Protein AF-A0AA36A6V2-F1 (afdb_monomer)

Structure (mmCIF, N/CA/C/O backbone):
data_AF-A0AA36A6V2-F1
#
_entry.id   AF-A0AA36A6V2-F1
#
loop_
_atom_site.group_PDB
_atom_site.id
_atom_site.type_symbol
_atom_site.label_atom_id
_atom_site.label_alt_id
_atom_site.label_comp_id
_atom_site.label_asym_id
_atom_site.label_entity_id
_atom_site.label_seq_id
_atom_site.pdbx_PDB_ins_code
_atom_site.Cartn_x
_atom_site.Cartn_y
_atom_site.Cartn_z
_atom_site.occupancy
_atom_site.B_iso_or_equiv
_atom_site.auth_seq_id
_atom_site.auth_comp_id
_atom_site.auth_asym_id
_atom_site.auth_atom_id
_atom_site.pdbx_PDB_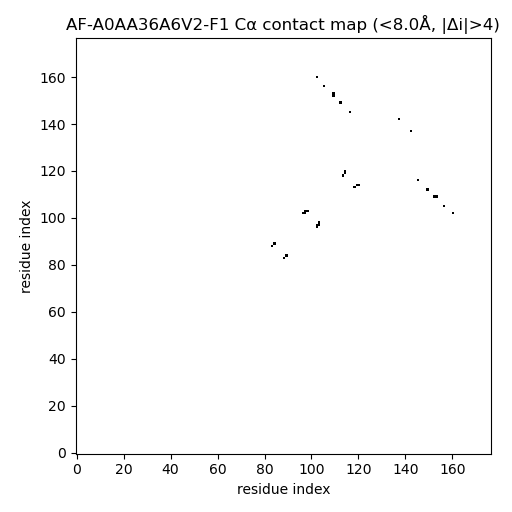model_num
ATOM 1 N N . MET A 1 1 ? -53.301 -23.928 75.325 1.00 61.22 1 MET A N 1
ATOM 2 C CA . MET A 1 1 ? -52.752 -22.851 74.472 1.00 61.22 1 MET A CA 1
ATOM 3 C C . MET A 1 1 ? -51.219 -22.732 74.581 1.00 61.22 1 MET A C 1
ATOM 5 O O . MET A 1 1 ? -50.705 -21.629 74.579 1.00 61.22 1 MET A O 1
ATOM 9 N N . ARG A 1 2 ? -50.455 -23.836 74.697 1.00 64.75 2 ARG A N 1
ATOM 10 C CA . ARG A 1 2 ? -48.977 -23.777 74.831 1.00 64.75 2 ARG A CA 1
ATOM 11 C C . ARG A 1 2 ? -48.226 -24.078 73.517 1.00 64.75 2 ARG A C 1
ATOM 13 O O . ARG A 1 2 ? -47.047 -23.784 73.447 1.00 64.75 2 ARG A O 1
ATOM 20 N N . GLY A 1 3 ? -48.894 -24.619 72.492 1.00 69.44 3 GLY A N 1
ATOM 21 C CA . GLY A 1 3 ? -48.264 -24.978 71.209 1.00 69.44 3 GLY A CA 1
ATOM 22 C C . GLY A 1 3 ? -47.969 -23.788 70.286 1.00 69.44 3 GLY A C 1
ATOM 23 O O . GLY A 1 3 ? -46.874 -23.695 69.755 1.00 69.44 3 GLY A O 1
ATOM 24 N N . GLU A 1 4 ? -48.889 -22.826 70.175 1.00 79.69 4 GLU A N 1
ATOM 25 C CA . GLU A 1 4 ? -48.798 -21.720 69.197 1.00 79.69 4 GLU A CA 1
ATOM 26 C C . GLU A 1 4 ? -47.598 -20.782 69.422 1.00 79.69 4 GLU A C 1
ATOM 28 O O . GLU A 1 4 ? -47.051 -20.222 68.476 1.00 79.69 4 GLU A O 1
ATOM 33 N N . ALA A 1 5 ? -47.153 -20.621 70.674 1.00 79.00 5 ALA A N 1
ATOM 34 C CA . ALA A 1 5 ? -45.997 -19.782 70.991 1.00 79.00 5 ALA A CA 1
ATOM 35 C C . ALA A 1 5 ? -44.671 -20.407 70.524 1.00 79.00 5 ALA A C 1
ATOM 37 O O . ALA A 1 5 ? -43.753 -19.679 70.156 1.00 79.00 5 ALA A O 1
ATOM 38 N N . SER A 1 6 ? -44.572 -21.741 70.528 1.00 85.38 6 SER A N 1
ATOM 39 C CA . SER A 1 6 ? -43.372 -22.455 70.081 1.00 85.38 6 SER A CA 1
ATOM 40 C C . SER A 1 6 ? -43.235 -22.442 68.557 1.00 85.38 6 SER A C 1
ATOM 42 O O . SER A 1 6 ? -42.125 -22.274 68.060 1.00 85.38 6 SER A O 1
ATOM 44 N N . ASP A 1 7 ? -44.347 -22.533 67.823 1.00 91.31 7 ASP A N 1
ATOM 45 C CA . ASP A 1 7 ? -44.334 -22.487 66.354 1.00 91.31 7 ASP A CA 1
ATOM 46 C C . ASP A 1 7 ? -43.902 -21.102 65.830 1.00 91.31 7 ASP A C 1
ATOM 48 O O . ASP A 1 7 ? -43.080 -21.004 64.918 1.00 91.31 7 ASP A O 1
ATOM 52 N N . SER A 1 8 ? -44.351 -20.017 66.475 1.00 91.81 8 SER A N 1
ATOM 53 C CA . SER A 1 8 ? -43.988 -18.644 66.082 1.00 91.81 8 SER A CA 1
ATOM 54 C C . SER A 1 8 ? -42.493 -18.320 66.264 1.00 91.81 8 SER A C 1
ATOM 56 O O . SER A 1 8 ? -41.917 -17.547 65.492 1.00 91.81 8 SER A O 1
ATOM 58 N N . GLU A 1 9 ? -41.829 -18.909 67.264 1.00 94.12 9 GLU A N 1
ATOM 59 C CA . GLU A 1 9 ? -40.394 -18.694 67.493 1.00 94.12 9 GLU A CA 1
ATOM 60 C C . GLU A 1 9 ? -39.531 -19.376 66.422 1.00 94.12 9 GLU A C 1
ATOM 62 O O . GLU A 1 9 ? -38.558 -18.784 65.940 1.00 94.12 9 GLU A O 1
ATOM 67 N N . VAL A 1 10 ? -39.925 -20.580 65.996 1.00 95.00 10 VAL A N 1
ATOM 68 C CA . VAL A 1 10 ? -39.260 -21.310 64.908 1.00 95.00 10 VAL A CA 1
ATOM 69 C C . VAL A 1 10 ? -39.379 -20.536 63.594 1.00 95.00 10 VAL A C 1
ATOM 71 O O . VAL A 1 10 ? -38.370 -20.321 62.921 1.00 95.00 10 VAL A O 1
ATOM 74 N N . GLU A 1 11 ? -40.571 -20.037 63.254 1.00 95.56 11 GLU A N 1
ATOM 75 C CA . GLU A 1 11 ? -40.774 -19.205 62.058 1.00 95.56 11 GLU A CA 1
ATOM 76 C C . GLU A 1 11 ? -39.900 -17.946 62.075 1.00 95.56 11 GLU A C 1
ATOM 78 O O . GLU A 1 11 ? -39.263 -17.608 61.073 1.00 95.56 11 GLU A O 1
ATOM 83 N N . ARG A 1 12 ? -39.801 -17.270 63.227 1.00 95.31 12 ARG A N 1
ATOM 84 C CA . ARG A 1 12 ? -38.934 -16.096 63.373 1.00 95.31 12 ARG A CA 1
ATOM 85 C C . ARG A 1 12 ? -37.462 -16.447 63.138 1.00 95.31 12 ARG A C 1
ATOM 87 O O . ARG A 1 12 ? -36.778 -15.685 62.456 1.00 95.31 12 ARG A O 1
ATOM 94 N N . GLN A 1 13 ? -36.965 -17.569 63.663 1.00 96.38 13 GLN A N 1
ATOM 95 C CA . GLN A 1 13 ? -35.584 -18.005 63.411 1.00 96.38 13 GLN A CA 1
ATOM 96 C C . GLN A 1 13 ? -35.337 -18.313 61.930 1.00 96.38 13 GLN A C 1
ATOM 98 O O . GLN A 1 13 ? -34.307 -17.902 61.391 1.00 96.38 13 GLN A O 1
ATOM 103 N N . VAL A 1 14 ? -36.286 -18.971 61.258 1.00 97.00 14 VAL A N 1
ATOM 104 C CA . VAL A 1 14 ? -36.200 -19.245 59.814 1.00 97.00 14 VAL A CA 1
ATOM 105 C C . VAL A 1 14 ? -36.126 -17.941 59.017 1.00 97.00 14 VAL A C 1
ATOM 107 O O . VAL A 1 14 ? -35.242 -17.797 58.172 1.00 97.00 14 VAL A O 1
ATOM 110 N N . LEU A 1 15 ? -36.988 -16.965 59.321 1.00 97.19 15 LEU A N 1
ATOM 111 C CA . LEU A 1 15 ? -36.986 -15.660 58.653 1.00 97.19 15 LEU A CA 1
ATOM 112 C C . LEU A 1 15 ? -35.677 -14.889 58.875 1.00 97.19 15 LEU A C 1
ATOM 114 O O . LEU A 1 15 ? -35.162 -14.278 57.940 1.00 97.19 15 LEU A O 1
ATOM 118 N N . VAL A 1 16 ? -35.113 -14.932 60.086 1.00 97.12 16 VAL A N 1
ATOM 119 C CA . VAL A 1 16 ? -33.807 -14.315 60.380 1.00 97.12 16 VAL A CA 1
ATOM 120 C C . VAL A 1 16 ? -32.692 -14.990 59.577 1.00 97.12 16 VAL A C 1
ATOM 122 O O . VAL A 1 16 ? -31.868 -14.296 58.981 1.00 97.12 16 VAL A O 1
ATOM 125 N N . GLY A 1 17 ? -32.689 -16.325 59.505 1.00 97.12 17 GLY A N 1
ATOM 126 C CA . GLY A 1 17 ? -31.722 -17.080 58.705 1.00 97.12 17 GLY A CA 1
ATOM 127 C C . GLY A 1 17 ? -31.808 -16.751 57.212 1.00 97.12 17 GLY A C 1
ATOM 128 O O . GLY A 1 17 ? -30.788 -16.481 56.579 1.00 97.12 17 GLY A O 1
ATOM 129 N N . GLN A 1 18 ? -33.021 -16.690 56.660 1.00 97.75 18 GLN A N 1
ATOM 130 C CA . GLN A 1 18 ? -33.251 -16.283 55.271 1.00 97.75 18 GLN A CA 1
ATOM 131 C C . GLN A 1 18 ? -32.794 -14.843 55.010 1.00 97.75 18 GLN A C 1
ATOM 133 O O . GLN A 1 18 ? -32.137 -14.585 54.006 1.00 97.75 18 GLN A O 1
ATOM 138 N N . ASN A 1 19 ? -33.091 -13.909 55.918 1.00 97.62 19 ASN A N 1
ATOM 139 C CA . ASN A 1 19 ? -32.683 -12.510 55.779 1.00 97.62 19 ASN A CA 1
ATOM 140 C C . ASN A 1 19 ? -31.153 -12.357 55.755 1.00 97.62 19 ASN A C 1
ATOM 142 O O . ASN A 1 19 ? -30.615 -11.613 54.932 1.00 97.62 19 ASN A O 1
ATOM 146 N N . TYR A 1 20 ? -30.449 -13.113 56.602 1.00 97.94 20 TYR A N 1
ATOM 147 C CA . TYR A 1 20 ? -28.989 -13.147 56.592 1.00 97.94 20 TYR A CA 1
ATOM 148 C C . TYR A 1 20 ? -28.437 -13.645 55.247 1.00 97.94 20 TYR A C 1
ATOM 150 O O . TYR A 1 20 ? -27.600 -12.968 54.654 1.00 97.94 20 TYR A O 1
ATOM 158 N N . ILE A 1 21 ? -28.953 -14.767 54.726 1.00 97.62 21 ILE A N 1
ATOM 159 C CA . ILE A 1 21 ? -28.541 -15.318 53.421 1.00 97.62 21 ILE A CA 1
ATOM 160 C C . ILE A 1 21 ? -28.774 -14.296 52.303 1.00 97.62 21 ILE A C 1
ATOM 162 O O . ILE A 1 21 ? -27.848 -13.992 51.555 1.00 97.62 21 ILE A O 1
ATOM 166 N N . VAL A 1 22 ? -29.970 -13.702 52.243 1.00 98.19 22 VAL A N 1
ATOM 167 C CA . VAL A 1 22 ? -30.317 -12.681 51.240 1.00 98.19 22 VAL A CA 1
ATOM 168 C C . VAL A 1 22 ? -29.387 -11.468 51.333 1.00 98.19 22 VAL A C 1
ATOM 170 O O . VAL A 1 22 ? -28.985 -10.917 50.311 1.00 98.19 22 VAL A O 1
ATOM 173 N N . THR A 1 23 ? -29.005 -11.054 52.543 1.00 98.31 23 THR A N 1
ATOM 174 C CA . THR A 1 23 ? -28.066 -9.939 52.743 1.00 98.31 23 THR A CA 1
ATOM 175 C C . THR A 1 23 ? -26.669 -10.281 52.216 1.00 98.31 23 THR A C 1
ATOM 177 O O . THR A 1 23 ? -26.050 -9.452 51.548 1.00 98.31 23 THR A O 1
ATOM 180 N N . CYS A 1 24 ? -26.185 -11.502 52.460 1.00 98.00 24 CYS A N 1
ATOM 181 C CA . CYS A 1 24 ? -24.907 -11.975 51.926 1.00 98.00 24 CYS A CA 1
ATOM 182 C C . CYS A 1 24 ? -24.915 -12.074 50.393 1.00 98.00 24 CYS A C 1
ATOM 184 O O . CYS A 1 24 ? -23.982 -11.604 49.744 1.00 98.00 24 CYS A O 1
ATOM 186 N N . GLU A 1 25 ? -25.968 -12.648 49.809 1.00 98.31 25 GLU A N 1
ATOM 187 C CA . GLU A 1 25 ? -26.125 -12.754 48.354 1.00 98.31 25 GLU A CA 1
ATOM 188 C C . GLU A 1 25 ? -26.201 -11.379 47.692 1.00 98.31 25 GLU A C 1
ATOM 190 O O . GLU A 1 25 ? -25.566 -11.152 46.662 1.00 98.31 25 GLU A O 1
ATOM 195 N N . LYS A 1 26 ? -26.921 -10.435 48.309 1.00 97.88 26 LYS A N 1
ATOM 196 C CA . LYS A 1 26 ? -27.003 -9.056 47.829 1.00 97.88 26 LYS A CA 1
ATOM 197 C C . LYS A 1 26 ? -25.621 -8.403 47.762 1.00 97.88 26 LYS A C 1
ATOM 199 O O . LYS A 1 26 ? -25.290 -7.836 46.728 1.00 97.88 26 LYS A O 1
ATOM 204 N N . ALA A 1 27 ? -24.816 -8.519 48.817 1.00 98.31 27 ALA A N 1
ATOM 205 C CA . ALA A 1 27 ? -23.462 -7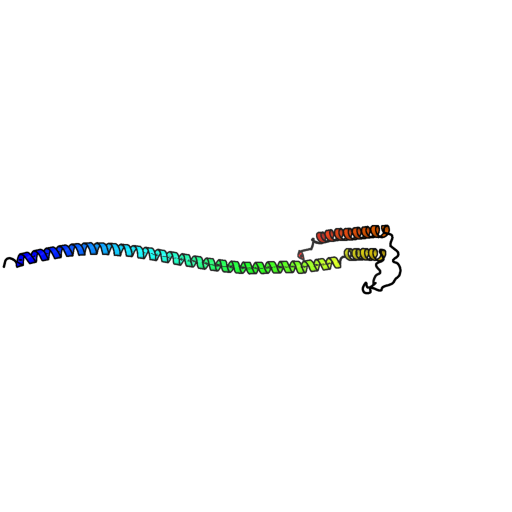.965 48.828 1.00 98.31 27 ALA A CA 1
ATOM 206 C C . ALA A 1 27 ? -22.574 -8.605 47.743 1.00 98.31 27 ALA A C 1
ATOM 208 O O . ALA A 1 27 ? -21.881 -7.905 47.010 1.00 98.31 27 ALA A O 1
ATOM 209 N N . ALA A 1 28 ? -22.655 -9.930 47.570 1.00 98.31 28 ALA A N 1
ATOM 210 C CA . ALA A 1 28 ? -21.910 -10.626 46.521 1.00 98.31 28 ALA A CA 1
ATOM 211 C C . ALA A 1 28 ? -22.328 -10.184 45.105 1.00 98.31 28 ALA A C 1
ATOM 213 O O . ALA A 1 28 ? -21.482 -10.060 44.218 1.00 98.31 28 ALA A O 1
ATOM 214 N N . LEU A 1 29 ? -23.622 -9.935 44.882 1.00 98.44 29 LEU A N 1
ATOM 215 C CA . LEU A 1 29 ? -24.125 -9.395 43.619 1.00 98.44 29 LEU A CA 1
ATOM 216 C C . LEU A 1 29 ? -23.675 -7.947 43.398 1.00 98.44 29 LEU A C 1
ATOM 218 O O . LEU A 1 29 ? -23.297 -7.606 42.280 1.00 98.44 29 LEU A O 1
ATOM 222 N N . GLU A 1 30 ? -23.675 -7.109 44.436 1.00 98.44 30 GLU A N 1
ATOM 223 C CA . GLU A 1 30 ? -23.166 -5.732 44.365 1.00 98.44 30 GLU A CA 1
ATOM 224 C C . GLU A 1 30 ? -21.681 -5.706 43.958 1.00 98.44 30 GLU A C 1
ATOM 226 O O . GLU A 1 30 ? -21.317 -4.972 43.035 1.00 98.44 30 GLU A O 1
ATOM 231 N N . ASP A 1 31 ? -20.848 -6.577 44.535 1.00 98.69 31 ASP A N 1
ATOM 232 C CA . ASP A 1 31 ? -19.430 -6.720 44.164 1.00 98.69 31 ASP A CA 1
ATOM 233 C C . ASP A 1 31 ? -19.244 -7.186 42.708 1.00 98.69 31 ASP A C 1
ATOM 235 O O . ASP A 1 31 ? -18.365 -6.699 41.981 1.00 98.69 31 ASP A O 1
ATOM 239 N N . GLN A 1 32 ? -20.078 -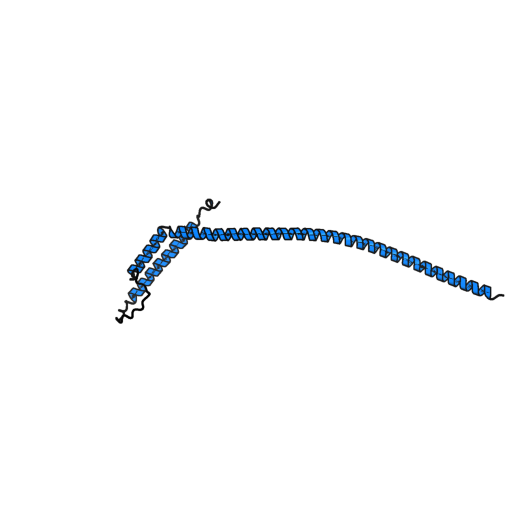8.124 42.245 1.00 98.50 32 GLN A N 1
ATOM 240 C CA . GLN A 1 32 ? -20.060 -8.576 40.851 1.00 98.50 32 GLN A CA 1
ATOM 241 C C . GLN A 1 32 ? -20.473 -7.459 39.889 1.00 98.50 32 GLN A C 1
ATOM 243 O O . GLN A 1 32 ? -19.818 -7.275 38.861 1.00 98.50 32 GLN A O 1
ATOM 248 N N . VAL A 1 33 ? -21.517 -6.693 40.221 1.00 98.50 33 VAL A N 1
ATOM 249 C CA . VAL A 1 33 ? -21.965 -5.539 39.428 1.00 98.50 33 VAL A CA 1
ATOM 250 C C . VAL A 1 33 ? -20.868 -4.475 39.363 1.00 98.50 33 VAL A C 1
ATOM 252 O O . VAL A 1 33 ? -20.574 -3.989 38.271 1.00 98.50 33 VAL A O 1
ATOM 255 N N . ALA A 1 34 ? -20.198 -4.174 40.478 1.00 98.31 34 ALA A N 1
ATOM 256 C CA . ALA A 1 34 ? -19.061 -3.251 40.498 1.00 98.31 34 ALA A CA 1
ATOM 257 C C . ALA A 1 34 ? -17.900 -3.751 39.617 1.00 98.31 34 ALA A C 1
ATOM 259 O O . ALA A 1 34 ? -17.333 -2.997 38.825 1.00 98.31 34 ALA A O 1
ATOM 260 N N . THR A 1 35 ? -17.585 -5.048 39.685 1.00 98.62 35 THR A N 1
ATOM 261 C CA . THR A 1 35 ? -16.546 -5.668 38.845 1.00 98.62 35 THR A CA 1
ATOM 262 C C . THR A 1 35 ? -16.894 -5.603 37.354 1.00 98.62 35 THR A C 1
ATOM 264 O O . THR A 1 35 ? -16.019 -5.340 36.524 1.00 98.62 35 THR A O 1
ATOM 267 N N . LEU A 1 36 ? -18.159 -5.842 36.995 1.00 98.56 36 LEU A N 1
ATOM 268 C CA . LEU A 1 36 ? -18.641 -5.724 35.617 1.00 98.56 36 LEU A CA 1
ATOM 269 C C . LEU A 1 36 ? -18.603 -4.275 35.123 1.00 98.56 36 LEU A C 1
ATOM 271 O O . LEU A 1 36 ? -18.208 -4.058 33.979 1.00 98.56 36 LEU A O 1
ATOM 275 N N . GLY A 1 37 ? -18.939 -3.305 35.979 1.00 98.44 37 GLY A N 1
ATOM 276 C CA . GLY A 1 37 ? -18.821 -1.875 35.680 1.00 98.44 37 GLY A CA 1
ATOM 277 C C . GLY A 1 37 ? -17.396 -1.493 35.280 1.00 98.44 37 GLY A C 1
ATOM 278 O O . GLY A 1 37 ? -17.178 -1.026 34.165 1.00 98.44 37 GLY A O 1
ATOM 279 N N . ASN A 1 38 ? -16.411 -1.831 36.117 1.00 98.62 38 ASN A N 1
ATOM 280 C CA . ASN A 1 38 ? -14.996 -1.549 35.840 1.00 98.62 38 ASN A CA 1
ATOM 281 C C . ASN A 1 38 ? -14.505 -2.194 34.530 1.00 98.62 38 ASN A C 1
ATOM 283 O O . ASN A 1 38 ? -13.742 -1.597 33.771 1.00 98.62 38 ASN A O 1
ATOM 287 N N . ARG A 1 39 ? -14.940 -3.429 34.240 1.00 98.69 39 ARG A N 1
ATOM 288 C CA . ARG A 1 39 ? -14.604 -4.106 32.976 1.00 98.69 39 ARG A CA 1
ATOM 289 C C . ARG A 1 39 ? -15.256 -3.435 31.770 1.00 98.69 39 ARG A C 1
ATOM 291 O O . ARG A 1 39 ? -14.646 -3.411 30.705 1.00 98.69 39 ARG A O 1
ATOM 298 N N . SER A 1 40 ? -16.477 -2.927 31.924 1.00 98.31 40 SER A N 1
ATOM 299 C CA . SER A 1 40 ? -17.180 -2.198 30.867 1.00 98.31 40 SER A CA 1
ATOM 300 C C . SER A 1 40 ? -16.444 -0.911 30.504 1.00 98.31 40 SER A C 1
ATOM 302 O O . SER A 1 40 ? -16.188 -0.686 29.326 1.00 98.31 40 SER A O 1
ATOM 304 N N . GLU A 1 41 ? -16.044 -0.119 31.501 1.00 98.62 41 GLU A N 1
ATOM 305 C CA . GLU A 1 41 ? -15.258 1.107 31.296 1.00 98.62 41 GLU A CA 1
ATOM 306 C C . GLU A 1 41 ? -13.921 0.800 30.604 1.00 98.62 41 GLU A C 1
ATOM 308 O O . GLU A 1 41 ? -13.579 1.405 29.590 1.00 98.62 41 GLU A O 1
ATOM 313 N N . GLN A 1 42 ? -13.208 -0.233 31.066 1.00 98.62 42 GLN A N 1
ATOM 314 C CA . GLN A 1 42 ? -11.958 -0.662 30.435 1.00 98.62 42 GLN A CA 1
ATOM 315 C C . GLN A 1 42 ? -12.144 -1.065 28.960 1.00 98.62 42 GLN A C 1
ATOM 317 O O . GLN A 1 42 ? -11.288 -0.775 28.121 1.00 98.62 42 GLN A O 1
ATOM 322 N N . LEU A 1 43 ? -13.231 -1.769 28.632 1.00 98.62 43 LEU A N 1
ATOM 323 C CA . LEU A 1 43 ? -13.536 -2.152 27.252 1.00 98.62 43 LEU A CA 1
ATOM 324 C C . LEU A 1 43 ? -13.885 -0.935 26.390 1.00 98.62 43 LEU A C 1
ATOM 326 O O . LEU A 1 43 ? -13.493 -0.893 25.224 1.00 98.62 43 LEU A O 1
ATOM 330 N N . GLU A 1 44 ? -14.586 0.052 26.942 1.00 98.56 44 GLU A N 1
ATOM 331 C CA . GLU A 1 44 ? -14.908 1.301 26.249 1.00 98.56 44 GLU A CA 1
ATOM 332 C C . GLU A 1 44 ? -13.641 2.093 25.893 1.00 98.56 44 GLU A C 1
ATOM 334 O O . GLU A 1 44 ? -13.488 2.536 24.748 1.00 98.56 44 GLU A O 1
ATOM 339 N N . ASP A 1 45 ? -12.682 2.168 26.817 1.00 98.69 45 ASP A N 1
ATOM 340 C CA . ASP A 1 45 ? -11.368 2.769 26.569 1.00 98.69 45 ASP A CA 1
ATOM 341 C C . ASP A 1 45 ? -10.598 2.022 25.468 1.00 98.69 45 ASP A C 1
ATOM 343 O O . ASP A 1 45 ? -10.032 2.637 24.557 1.00 98.69 45 ASP A O 1
ATOM 347 N N . GLN A 1 46 ? -10.606 0.684 25.499 1.00 98.62 46 GLN A N 1
ATOM 348 C CA . GLN A 1 46 ? -9.955 -0.141 24.476 1.00 98.62 46 GLN A CA 1
ATOM 349 C C . GLN A 1 46 ? -10.588 0.042 23.094 1.00 98.62 46 GLN A C 1
ATOM 351 O O . GLN A 1 46 ? -9.870 0.192 22.101 1.00 98.62 46 GLN A O 1
ATOM 356 N N . VAL A 1 47 ? -11.920 0.050 23.012 1.00 98.56 47 VAL A N 1
ATOM 357 C CA . VAL A 1 47 ? -12.645 0.291 21.758 1.00 98.56 47 VAL A CA 1
ATOM 358 C C . VAL A 1 47 ? -12.335 1.688 21.234 1.00 98.56 47 VAL A C 1
ATOM 360 O O . VAL A 1 47 ? -12.038 1.833 20.047 1.00 98.56 47 VAL A O 1
ATOM 363 N N . SER A 1 48 ? -12.323 2.697 22.104 1.00 98.56 48 SER A N 1
ATOM 364 C CA . SER A 1 48 ? -11.962 4.068 21.736 1.00 98.56 48 SER A CA 1
ATOM 365 C C . SER A 1 48 ? -10.542 4.133 21.173 1.00 98.56 48 SER A C 1
ATOM 367 O O . SER A 1 48 ? -10.335 4.676 20.085 1.00 98.56 48 SER A O 1
ATOM 369 N N . SER A 1 49 ? -9.573 3.504 21.841 1.00 98.44 49 SER A N 1
ATOM 370 C CA . SER A 1 49 ? -8.193 3.431 21.353 1.00 98.44 49 SER A CA 1
ATOM 371 C C . SER A 1 49 ? -8.092 2.741 19.986 1.00 98.44 49 SER A C 1
ATOM 373 O O . SER A 1 49 ? -7.409 3.241 19.091 1.00 98.44 49 SER A O 1
ATOM 375 N N . LEU A 1 50 ? -8.799 1.625 19.784 1.00 98.62 50 LEU A N 1
ATOM 376 C CA . LEU A 1 50 ? -8.809 0.901 18.508 1.00 98.62 50 LEU A CA 1
ATOM 377 C C . LEU A 1 50 ? -9.453 1.706 17.372 1.00 98.62 50 LEU A C 1
ATOM 379 O O . LEU A 1 50 ? -8.984 1.640 16.232 1.00 98.62 50 LEU A O 1
ATOM 383 N N . VAL A 1 51 ? -10.514 2.469 17.653 1.00 98.69 51 VAL A N 1
ATOM 384 C CA . VAL A 1 51 ? -11.148 3.361 16.668 1.00 98.69 51 VAL A CA 1
ATOM 385 C C . VAL A 1 51 ? -10.146 4.411 16.180 1.00 98.69 51 VAL A C 1
ATOM 387 O O . VAL A 1 51 ? -9.985 4.582 14.970 1.00 98.69 51 VAL A O 1
ATOM 390 N N . TRP A 1 52 ? -9.396 5.031 17.093 1.00 98.50 52 TRP A N 1
ATOM 391 C CA . TRP A 1 52 ? -8.344 5.990 16.743 1.00 98.50 52 TRP A CA 1
ATOM 392 C C . TRP A 1 52 ? -7.226 5.367 15.899 1.00 98.50 52 TRP A C 1
ATOM 394 O O . TRP A 1 52 ? -6.824 5.928 14.875 1.00 98.50 52 TRP A O 1
ATOM 404 N N . GLU A 1 53 ? -6.730 4.190 16.284 1.00 98.50 53 GLU A N 1
ATOM 405 C CA . GLU A 1 53 ? -5.697 3.486 15.515 1.00 98.50 53 GLU A CA 1
ATOM 406 C C . GLU A 1 53 ? -6.171 3.123 14.104 1.00 98.50 53 GLU A C 1
ATOM 408 O O . GLU A 1 53 ? -5.434 3.308 13.125 1.00 98.50 53 GLU A O 1
ATOM 413 N N . LYS A 1 54 ? -7.418 2.657 13.978 1.00 98.25 54 LYS A N 1
ATOM 414 C CA . LYS A 1 54 ? -8.045 2.363 12.686 1.00 98.25 54 LYS A CA 1
ATOM 415 C C . LYS A 1 54 ? -8.058 3.602 11.790 1.00 98.25 54 LYS A C 1
ATOM 417 O O . LYS A 1 54 ? -7.669 3.498 10.624 1.00 98.25 54 LYS A O 1
ATOM 422 N N . ASP A 1 55 ? -8.446 4.763 12.307 1.00 98.62 55 ASP A N 1
ATOM 423 C CA . ASP A 1 55 ? -8.507 6.003 11.523 1.00 98.62 55 ASP A CA 1
ATOM 424 C C . ASP A 1 55 ? -7.117 6.467 11.056 1.00 98.62 55 ASP A C 1
ATOM 426 O O . ASP A 1 55 ? -6.931 6.885 9.900 1.00 98.62 55 ASP A O 1
ATOM 430 N N . VAL A 1 56 ? -6.099 6.301 11.907 1.00 98.56 56 VAL A N 1
ATOM 431 C CA . VAL A 1 56 ? -4.694 6.536 11.540 1.00 98.56 56 VAL A CA 1
ATOM 432 C C . VAL A 1 56 ? -4.255 5.594 10.413 1.00 98.56 56 VAL A C 1
ATOM 434 O O . VAL A 1 56 ? -3.617 6.035 9.447 1.00 98.56 56 VAL A O 1
ATOM 437 N N . LEU A 1 57 ? -4.595 4.305 10.492 1.00 98.56 57 LEU A N 1
ATOM 438 C CA . LEU A 1 57 ? -4.258 3.322 9.457 1.00 98.56 57 LEU A CA 1
ATOM 439 C C . LEU A 1 57 ? -4.976 3.600 8.130 1.00 98.56 57 LEU A C 1
ATOM 441 O O . LEU A 1 57 ? -4.337 3.549 7.075 1.00 98.56 57 LEU A O 1
ATOM 445 N N . VAL A 1 58 ? -6.263 3.957 8.161 1.00 98.50 58 VAL A N 1
ATOM 446 C CA . VAL A 1 58 ? -7.033 4.356 6.968 1.00 98.50 58 VAL A CA 1
ATOM 447 C C . VAL A 1 58 ? -6.378 5.559 6.283 1.00 98.50 58 VAL A C 1
ATOM 449 O O . VAL A 1 58 ? -6.173 5.552 5.063 1.00 98.50 58 VAL A O 1
ATOM 452 N N . SER A 1 59 ? -5.958 6.555 7.064 1.00 98.50 59 SER A N 1
ATOM 453 C CA . SER A 1 59 ? -5.264 7.745 6.558 1.00 98.50 59 SER A CA 1
ATOM 454 C C . SER A 1 59 ? -3.915 7.404 5.911 1.00 98.50 59 SER A C 1
ATOM 456 O O . SER A 1 59 ? -3.602 7.876 4.809 1.00 98.50 59 SER A O 1
ATOM 458 N N . LYS A 1 60 ? -3.121 6.532 6.549 1.00 98.50 60 LYS A N 1
ATOM 459 C CA . LYS A 1 60 ? -1.850 6.031 5.992 1.00 98.50 60 LYS A CA 1
ATOM 460 C C . LYS A 1 60 ? -2.070 5.272 4.684 1.00 98.50 60 LYS A C 1
ATOM 462 O O . LYS A 1 60 ? -1.368 5.532 3.706 1.00 98.50 60 LYS A O 1
ATOM 467 N N . LEU A 1 61 ? -3.074 4.398 4.625 1.00 98.50 61 LEU A N 1
ATOM 468 C CA . LEU A 1 61 ? -3.413 3.648 3.417 1.00 98.50 61 LEU A CA 1
ATOM 469 C C . LEU A 1 61 ? -3.791 4.581 2.256 1.00 98.50 61 LEU A C 1
ATOM 471 O O . LEU A 1 61 ? -3.318 4.390 1.134 1.00 98.50 61 LEU A O 1
ATOM 475 N N . ALA A 1 62 ? -4.597 5.614 2.514 1.00 98.31 62 ALA A N 1
ATOM 476 C CA . ALA A 1 62 ? -4.970 6.603 1.503 1.00 98.31 62 ALA A CA 1
ATOM 477 C C . ALA A 1 62 ? -3.751 7.373 0.963 1.00 98.31 62 ALA A C 1
ATOM 479 O O . ALA A 1 62 ? -3.657 7.640 -0.239 1.00 98.31 62 ALA A O 1
ATOM 480 N N . ARG A 1 63 ? -2.784 7.706 1.826 1.00 98.56 63 ARG A N 1
ATOM 481 C CA . ARG A 1 63 ? -1.509 8.310 1.410 1.00 98.56 63 A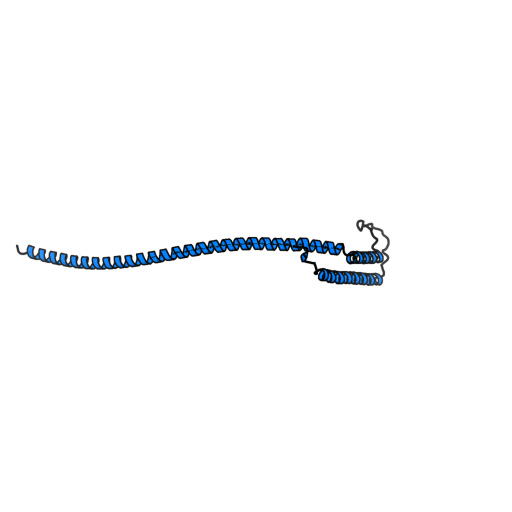RG A CA 1
ATOM 482 C C . ARG A 1 63 ? -0.688 7.355 0.538 1.00 98.56 63 ARG A C 1
ATOM 484 O O . ARG A 1 63 ? -0.266 7.768 -0.540 1.00 98.56 63 ARG A O 1
ATOM 491 N N . CYS A 1 64 ? -0.512 6.099 0.947 1.00 98.50 64 CYS A N 1
ATOM 492 C CA . CYS A 1 64 ? 0.236 5.110 0.162 1.00 98.50 64 CYS A CA 1
ATOM 493 C C . CYS A 1 64 ? -0.391 4.879 -1.220 1.00 98.50 64 CYS A C 1
ATOM 495 O O . CYS A 1 64 ? 0.321 4.844 -2.222 1.00 98.50 64 CYS A O 1
ATOM 497 N N . LYS A 1 65 ? -1.726 4.791 -1.303 1.00 98.19 65 LYS A N 1
ATOM 498 C CA . LYS A 1 65 ? -2.439 4.667 -2.586 1.00 98.19 65 LYS A C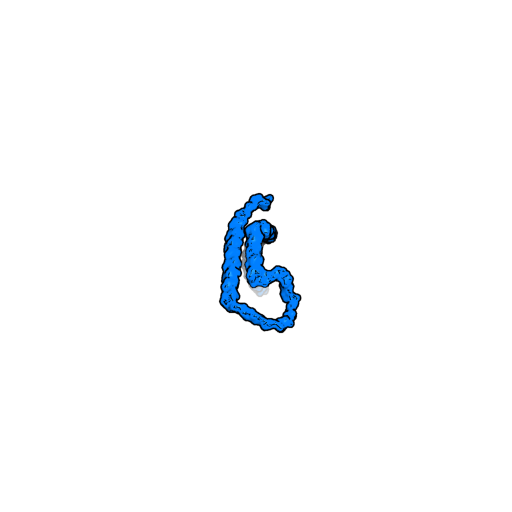A 1
ATOM 499 C C . LYS A 1 65 ? -2.149 5.842 -3.522 1.00 98.19 65 LYS A C 1
ATOM 501 O O . LYS A 1 65 ? -1.883 5.619 -4.701 1.00 98.19 65 LYS A O 1
ATOM 506 N N . ARG A 1 66 ? -2.151 7.076 -3.003 1.00 98.44 66 ARG A N 1
ATOM 507 C CA . ARG A 1 66 ? -1.794 8.272 -3.786 1.00 98.44 66 ARG A CA 1
ATOM 508 C C . ARG A 1 66 ? -0.343 8.229 -4.264 1.00 98.44 66 ARG A C 1
ATOM 510 O O . ARG A 1 66 ? -0.100 8.451 -5.442 1.00 98.44 66 ARG A O 1
ATOM 517 N N . GLN A 1 67 ? 0.599 7.880 -3.389 1.00 98.38 67 GLN A N 1
ATOM 518 C CA . GLN A 1 67 ? 2.018 7.776 -3.752 1.00 98.38 67 GLN A CA 1
ATOM 519 C C . GLN A 1 67 ? 2.262 6.727 -4.840 1.00 98.38 67 GLN A C 1
ATOM 521 O O . GLN A 1 67 ? 2.993 6.988 -5.791 1.00 98.38 67 GLN A O 1
ATOM 526 N N . LEU A 1 68 ? 1.607 5.567 -4.744 1.00 98.25 68 LEU A N 1
ATOM 527 C CA . LEU A 1 68 ? 1.686 4.535 -5.774 1.00 98.25 68 LEU A CA 1
ATOM 528 C C . LEU A 1 68 ? 1.115 5.018 -7.115 1.00 98.25 68 LEU A C 1
ATOM 530 O O . LEU A 1 68 ? 1.680 4.711 -8.163 1.00 98.25 68 LEU A O 1
ATOM 534 N N . ALA A 1 69 ? 0.006 5.763 -7.097 1.00 97.56 69 ALA A N 1
ATOM 535 C CA . ALA A 1 69 ? -0.568 6.339 -8.309 1.00 97.56 69 ALA A CA 1
ATOM 536 C C . ALA A 1 69 ? 0.395 7.337 -8.973 1.00 97.56 69 ALA A C 1
ATOM 538 O O . ALA A 1 69 ? 0.630 7.223 -10.173 1.00 97.56 69 ALA A O 1
ATOM 539 N N . CYS A 1 70 ? 1.012 8.237 -8.198 1.00 96.69 70 CYS A N 1
ATOM 540 C CA . CYS A 1 70 ? 2.038 9.158 -8.699 1.00 96.69 70 CYS A CA 1
ATOM 541 C C . CYS A 1 70 ? 3.223 8.399 -9.311 1.00 96.69 70 CYS A C 1
ATOM 543 O O . CYS A 1 70 ? 3.535 8.598 -10.479 1.00 96.69 70 CYS A O 1
ATOM 545 N N . ALA A 1 71 ? 3.791 7.432 -8.583 1.00 95.94 71 ALA A N 1
ATOM 546 C CA . ALA A 1 71 ? 4.928 6.646 -9.065 1.00 95.94 71 ALA A CA 1
ATOM 547 C C . ALA A 1 71 ? 4.623 5.874 -10.364 1.00 95.94 71 ALA A C 1
ATOM 549 O O . ALA A 1 71 ? 5.498 5.696 -11.211 1.00 95.94 71 ALA A O 1
ATOM 550 N N . ARG A 1 72 ? 3.377 5.414 -10.554 1.00 96.50 72 ARG A N 1
ATOM 551 C CA . ARG A 1 72 ? 2.948 4.764 -11.805 1.00 96.50 72 ARG A CA 1
ATOM 552 C C . ARG A 1 72 ? 2.930 5.731 -12.985 1.00 96.50 72 ARG A C 1
ATOM 554 O O . ARG A 1 72 ? 3.334 5.328 -14.076 1.00 96.50 72 ARG A O 1
ATOM 561 N N . VAL A 1 73 ? 2.464 6.960 -12.769 1.00 96.50 73 VAL A N 1
ATOM 562 C CA . VAL A 1 73 ? 2.462 8.015 -13.791 1.00 96.50 73 VAL A CA 1
ATOM 563 C C . VAL A 1 73 ? 3.896 8.406 -14.131 1.00 96.50 73 VAL A C 1
ATOM 565 O O . VAL A 1 73 ? 4.265 8.336 -15.300 1.00 96.50 73 VAL A O 1
ATOM 568 N N . ASP A 1 74 ? 4.730 8.682 -13.128 1.00 94.44 74 ASP A N 1
ATOM 569 C CA . ASP A 1 74 ? 6.139 9.044 -13.326 1.00 94.44 74 ASP A CA 1
ATOM 570 C C . ASP A 1 74 ? 6.900 7.940 -14.070 1.00 94.44 74 ASP A C 1
ATOM 572 O O . ASP A 1 74 ? 7.627 8.198 -15.029 1.00 94.44 74 ASP A O 1
ATOM 576 N N . GLY A 1 75 ? 6.666 6.677 -13.700 1.00 93.69 75 GLY A N 1
ATOM 577 C 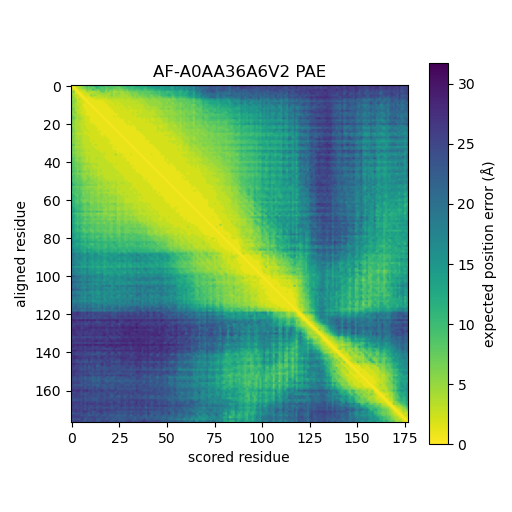CA . GLY A 1 75 ? 7.242 5.533 -14.397 1.00 93.69 75 GLY A CA 1
ATOM 578 C C . GLY A 1 75 ? 6.761 5.396 -15.847 1.00 93.69 75 GLY A C 1
ATOM 579 O O . GLY A 1 75 ? 7.534 4.972 -16.704 1.00 93.69 75 GLY A O 1
ATOM 580 N N . ALA A 1 76 ? 5.504 5.736 -16.150 1.00 93.69 76 ALA A N 1
ATOM 581 C CA . ALA A 1 76 ? 4.995 5.737 -17.524 1.00 93.69 76 ALA A CA 1
ATOM 582 C C . ALA A 1 76 ? 5.620 6.861 -18.362 1.00 93.69 76 ALA A C 1
ATOM 584 O O . ALA A 1 76 ? 6.034 6.605 -19.492 1.00 93.69 76 ALA A O 1
ATOM 585 N N . VAL A 1 77 ? 5.756 8.058 -17.786 1.00 93.31 77 VAL A N 1
ATOM 586 C CA . VAL A 1 77 ? 6.430 9.200 -18.419 1.00 93.31 77 VAL A CA 1
ATOM 587 C C . VAL A 1 77 ? 7.896 8.870 -18.701 1.00 93.31 77 VAL A C 1
ATOM 589 O O . VAL A 1 77 ? 8.349 9.031 -19.830 1.00 93.31 77 VAL A O 1
ATOM 592 N N . ALA A 1 78 ? 8.623 8.320 -17.724 1.00 92.31 78 ALA A N 1
ATOM 593 C CA . ALA A 1 78 ? 10.025 7.940 -17.895 1.00 92.31 78 ALA A CA 1
ATOM 594 C C . ALA A 1 78 ? 10.219 6.897 -19.011 1.00 92.31 78 ALA A C 1
ATOM 596 O O . ALA A 1 78 ? 11.119 7.036 -19.839 1.00 92.31 78 ALA A O 1
ATOM 597 N N . ARG A 1 79 ? 9.348 5.878 -19.079 1.00 92.94 79 ARG A N 1
ATOM 598 C CA . ARG A 1 79 ? 9.378 4.889 -20.171 1.00 92.94 79 ARG A CA 1
ATOM 599 C C . ARG A 1 79 ? 9.073 5.517 -21.530 1.00 92.94 79 ARG A C 1
ATOM 601 O O . ARG A 1 79 ? 9.731 5.164 -22.502 1.00 92.94 79 ARG A O 1
ATOM 608 N N . GLY A 1 80 ? 8.104 6.431 -21.595 1.00 93.38 80 GLY A N 1
ATOM 609 C CA . GLY A 1 80 ? 7.772 7.158 -22.822 1.00 93.38 80 GLY A CA 1
ATOM 610 C C . GLY A 1 80 ? 8.941 8.005 -23.326 1.00 93.38 80 GLY A C 1
ATOM 611 O O . GLY A 1 80 ? 9.299 7.913 -24.496 1.00 93.38 80 GLY A O 1
ATOM 612 N N . ASN A 1 81 ? 9.591 8.751 -22.430 1.00 89.19 81 ASN A N 1
ATOM 613 C CA . ASN A 1 81 ? 10.765 9.559 -22.764 1.00 89.19 81 ASN A CA 1
ATOM 614 C C . ASN A 1 81 ? 1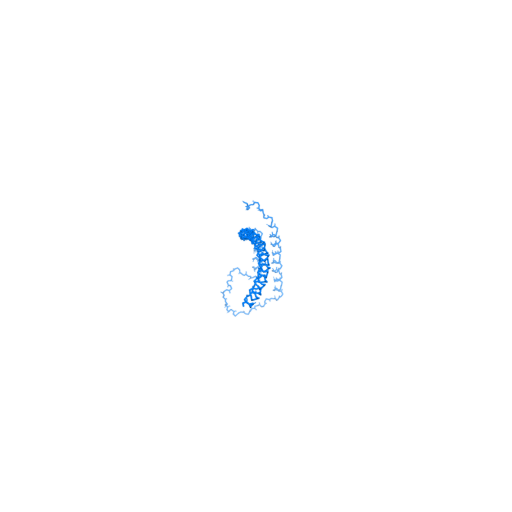1.928 8.695 -23.265 1.00 89.19 81 ASN A C 1
ATOM 616 O O . ASN A 1 81 ? 12.552 9.038 -24.265 1.00 89.19 81 ASN A O 1
ATOM 620 N N . LEU A 1 82 ? 12.191 7.555 -22.615 1.00 87.88 82 LEU A N 1
ATOM 621 C CA . LEU A 1 82 ? 13.228 6.621 -23.058 1.00 87.88 82 LEU A CA 1
ATOM 622 C C . LEU A 1 82 ? 12.924 6.057 -24.450 1.00 87.88 82 LEU A C 1
ATOM 624 O O . LEU A 1 82 ? 13.811 6.025 -25.298 1.00 87.88 82 LEU A O 1
ATOM 628 N N . LEU A 1 83 ? 11.680 5.636 -24.698 1.00 91.69 83 LEU A N 1
ATOM 629 C CA . LEU A 1 83 ? 11.276 5.126 -26.008 1.00 91.69 83 LEU A CA 1
ATOM 630 C C . LEU A 1 83 ? 11.449 6.196 -27.089 1.00 91.69 83 LEU A C 1
ATOM 632 O O . LEU A 1 83 ? 12.033 5.915 -28.129 1.00 91.69 83 LEU A O 1
ATOM 636 N N . TRP A 1 84 ? 11.016 7.427 -26.819 1.00 91.81 84 TRP A N 1
ATOM 637 C CA . TRP A 1 84 ? 11.181 8.544 -27.746 1.00 91.81 84 TRP A CA 1
ATOM 638 C C . TRP A 1 84 ? 12.655 8.856 -28.025 1.00 91.81 84 TRP A C 1
ATOM 640 O O . TRP A 1 84 ? 13.026 9.046 -29.181 1.00 91.81 84 TRP A O 1
ATOM 650 N N . MET A 1 85 ? 13.508 8.863 -26.994 1.00 88.44 85 MET A N 1
ATOM 651 C CA . MET A 1 85 ? 14.952 9.050 -27.164 1.00 88.44 85 MET A CA 1
ATOM 652 C C . MET A 1 85 ? 15.568 7.942 -28.018 1.00 88.44 85 MET A C 1
ATOM 654 O O . MET A 1 85 ? 16.404 8.232 -28.869 1.00 88.44 85 MET A O 1
ATOM 658 N N . LEU A 1 86 ? 15.154 6.688 -27.823 1.00 82.50 86 LEU A N 1
ATOM 659 C CA . LEU A 1 86 ? 15.619 5.574 -28.645 1.00 82.50 86 LEU A CA 1
ATOM 660 C C . LEU A 1 86 ? 15.126 5.713 -30.088 1.00 82.50 86 LEU A C 1
ATOM 662 O O . LEU A 1 86 ? 15.930 5.612 -31.005 1.00 82.50 86 LEU A O 1
ATOM 666 N N . GLU A 1 87 ? 13.846 6.006 -30.309 1.00 87.69 87 GLU A N 1
ATOM 667 C CA . GLU A 1 87 ? 13.291 6.171 -31.655 1.00 87.69 87 GLU A CA 1
ATOM 668 C C . GLU A 1 87 ? 13.938 7.342 -32.402 1.00 87.69 87 GLU A C 1
ATOM 670 O O . GLU A 1 87 ? 14.414 7.176 -33.522 1.00 87.69 87 GLU A O 1
ATOM 675 N N . LYS A 1 88 ? 13.995 8.532 -31.794 1.00 86.31 88 LYS A N 1
ATOM 676 C CA . LYS A 1 88 ? 14.553 9.727 -32.445 1.00 86.31 88 LYS A CA 1
ATOM 677 C C . LYS A 1 88 ? 16.072 9.704 -32.519 1.00 86.31 88 LYS A C 1
ATOM 679 O O . LYS A 1 88 ? 16.625 10.103 -33.541 1.00 86.31 88 LYS A O 1
ATOM 684 N N . GLY A 1 89 ? 16.736 9.210 -31.479 1.00 82.00 89 GLY A N 1
ATOM 685 C CA . GLY A 1 89 ? 18.186 9.066 -31.448 1.00 82.00 89 GLY A CA 1
ATOM 686 C C . GLY A 1 89 ? 18.677 8.063 -32.488 1.00 82.00 89 GLY A C 1
ATOM 687 O O . GLY A 1 89 ? 19.567 8.390 -33.268 1.00 82.00 89 GLY A O 1
ATOM 688 N N . VAL A 1 90 ? 18.061 6.877 -32.567 1.00 79.12 90 VAL A N 1
ATOM 689 C CA . VAL A 1 90 ? 18.440 5.855 -33.559 1.00 79.12 90 VAL A CA 1
ATOM 690 C C . VAL A 1 90 ? 18.173 6.343 -34.979 1.00 79.12 90 VAL A C 1
ATOM 692 O O . VAL A 1 90 ? 19.050 6.191 -35.824 1.00 79.12 90 VAL A O 1
ATOM 695 N N . VAL A 1 91 ? 17.020 6.969 -35.244 1.00 81.44 91 VAL A N 1
ATOM 696 C CA . VAL A 1 91 ? 16.732 7.547 -36.570 1.00 81.44 91 VAL A CA 1
ATOM 697 C C . VAL A 1 91 ? 17.790 8.586 -36.949 1.00 81.44 91 VAL A C 1
ATOM 699 O O . VAL A 1 91 ? 18.371 8.485 -38.022 1.00 81.44 91 VAL A O 1
ATOM 702 N N . CYS A 1 92 ? 18.135 9.507 -36.044 1.00 80.25 92 CYS A N 1
ATOM 703 C CA . CYS A 1 92 ? 19.165 10.513 -36.305 1.00 80.25 92 CYS A CA 1
ATOM 704 C C . CYS A 1 92 ? 20.549 9.895 -36.572 1.00 80.25 92 CYS A C 1
ATOM 706 O O . CYS A 1 92 ? 21.270 10.355 -37.457 1.00 80.25 92 CYS A O 1
ATOM 708 N N . ILE A 1 93 ? 20.930 8.848 -35.832 1.00 77.50 93 ILE A N 1
ATOM 709 C CA . ILE A 1 93 ? 22.187 8.126 -36.074 1.00 77.50 93 ILE A CA 1
ATOM 710 C C . ILE A 1 93 ? 22.164 7.467 -37.455 1.00 77.50 93 ILE A C 1
ATOM 712 O O . ILE A 1 93 ? 23.144 7.580 -38.187 1.00 77.50 93 ILE A O 1
ATOM 716 N N . ILE A 1 94 ? 21.062 6.809 -37.828 1.00 78.56 94 ILE A N 1
ATOM 717 C CA . ILE A 1 94 ? 20.911 6.173 -39.143 1.00 78.56 94 ILE A CA 1
ATOM 718 C C . ILE A 1 94 ? 21.038 7.215 -40.257 1.00 78.56 94 ILE A C 1
ATOM 720 O O . ILE A 1 94 ? 21.823 7.004 -41.181 1.00 78.56 94 ILE A O 1
ATOM 724 N N . ASP A 1 95 ? 20.344 8.347 -40.144 1.00 80.94 95 ASP A N 1
ATOM 725 C CA . ASP A 1 95 ? 20.411 9.429 -41.130 1.00 80.94 95 ASP A CA 1
ATOM 726 C C . ASP A 1 95 ? 21.851 9.945 -41.275 1.00 80.94 95 ASP A C 1
ATOM 728 O O . ASP A 1 95 ? 22.387 9.997 -42.381 1.00 80.94 95 ASP A O 1
ATOM 732 N N . LYS A 1 96 ? 22.545 10.197 -40.154 1.00 84.81 96 LYS A N 1
ATOM 733 C CA . LYS A 1 96 ? 23.958 10.615 -40.159 1.00 84.81 96 LYS A CA 1
ATOM 734 C C . LYS A 1 96 ? 24.892 9.582 -40.789 1.00 84.81 96 LYS A C 1
ATOM 736 O O . LYS A 1 96 ? 25.852 9.957 -41.460 1.00 84.81 96 LYS A O 1
ATOM 741 N N . VAL A 1 97 ? 24.654 8.290 -40.557 1.00 78.56 97 VAL A N 1
ATOM 742 C CA . VAL A 1 97 ? 25.450 7.216 -41.171 1.00 78.56 97 VAL A CA 1
ATOM 743 C C . VAL A 1 97 ? 25.253 7.217 -42.680 1.00 78.56 97 VAL A C 1
ATOM 745 O O . VAL A 1 97 ? 26.249 7.208 -43.407 1.00 78.56 97 VAL A O 1
ATOM 748 N N . ILE A 1 98 ? 23.998 7.274 -43.137 1.00 83.31 98 ILE A N 1
ATOM 749 C CA . ILE A 1 98 ? 23.631 7.293 -44.559 1.00 83.31 98 ILE A CA 1
ATOM 750 C C . ILE A 1 98 ? 24.231 8.516 -45.260 1.00 83.31 98 ILE A C 1
ATOM 752 O O . ILE A 1 98 ? 24.762 8.389 -46.362 1.00 83.31 98 ILE A O 1
ATOM 756 N N . GLU A 1 99 ? 24.191 9.680 -44.614 1.00 87.69 99 GLU A N 1
ATOM 757 C CA . GLU A 1 99 ? 24.756 10.925 -45.140 1.00 87.69 99 GLU A CA 1
ATOM 758 C C . GLU A 1 99 ? 26.292 10.966 -45.099 1.00 87.69 99 GLU A C 1
ATOM 760 O O . GLU A 1 99 ? 26.909 11.819 -45.744 1.00 87.69 99 GLU A O 1
ATOM 765 N N . SER A 1 100 ? 26.951 10.063 -44.363 1.00 87.75 100 SER A N 1
ATOM 766 C CA . SER A 1 100 ? 28.405 10.113 -44.241 1.00 87.75 100 SER A CA 1
ATOM 767 C C . SER A 1 100 ? 29.088 9.730 -45.561 1.00 87.75 100 SER A C 1
ATOM 769 O O . SER A 1 100 ? 28.906 8.640 -46.105 1.00 87.75 100 SER A O 1
ATOM 771 N N . ALA A 1 101 ? 29.961 10.615 -46.055 1.00 86.62 101 ALA A N 1
ATOM 772 C CA . ALA A 1 101 ? 30.746 10.367 -47.267 1.00 86.62 101 ALA A CA 1
ATOM 773 C C . ALA A 1 101 ? 31.598 9.095 -47.158 1.00 86.62 101 ALA A C 1
ATOM 775 O O . ALA A 1 101 ? 31.801 8.388 -48.140 1.00 86.62 101 ALA A O 1
ATOM 776 N N . LYS A 1 102 ? 32.058 8.773 -45.941 1.00 84.50 102 LYS A N 1
ATOM 777 C CA . LYS A 1 102 ? 32.732 7.506 -45.670 1.00 84.50 102 LYS A CA 1
ATOM 778 C C . LYS A 1 102 ? 31.811 6.346 -46.041 1.00 84.50 102 LYS A C 1
ATOM 780 O O . LYS A 1 102 ? 32.240 5.494 -46.815 1.00 84.50 102 LYS A O 1
ATOM 785 N N . PHE A 1 103 ? 30.578 6.312 -45.515 1.00 79.44 103 PHE A N 1
ATOM 786 C CA . PHE A 1 103 ? 29.636 5.205 -45.738 1.00 79.44 103 PHE A CA 1
ATOM 787 C C . PHE A 1 103 ? 29.321 5.032 -47.217 1.00 79.44 103 PHE A C 1
ATOM 789 O O . PHE A 1 103 ? 29.391 3.916 -47.731 1.00 79.44 103 PHE A O 1
ATOM 796 N N . ALA A 1 104 ? 29.090 6.142 -47.919 1.00 85.88 104 ALA A N 1
ATOM 797 C CA . ALA A 1 104 ? 28.914 6.141 -49.365 1.00 85.88 104 ALA A CA 1
ATOM 798 C C . ALA A 1 104 ? 30.127 5.544 -50.107 1.00 85.88 104 ALA A C 1
ATOM 800 O O . ALA A 1 104 ? 29.946 4.684 -50.969 1.00 85.88 104 ALA A O 1
ATOM 801 N N . ASN A 1 105 ? 31.354 5.933 -49.739 1.00 86.00 105 ASN A N 1
ATOM 802 C CA . ASN A 1 105 ? 32.580 5.394 -50.339 1.00 86.00 105 ASN A CA 1
ATOM 803 C C . ASN A 1 105 ? 32.764 3.900 -50.029 1.00 86.00 105 ASN A C 1
ATOM 805 O O . ASN A 1 105 ? 33.089 3.128 -50.920 1.00 86.00 105 ASN A O 1
ATOM 809 N N . GLY A 1 106 ? 32.483 3.463 -48.800 1.00 80.38 106 GLY A N 1
ATOM 810 C CA . GLY A 1 106 ? 32.565 2.045 -48.438 1.00 80.38 106 GLY A CA 1
ATOM 811 C C . GLY A 1 106 ? 31.570 1.179 -49.220 1.00 80.38 106 GLY A C 1
ATOM 812 O O . GLY A 1 106 ? 31.931 0.107 -49.702 1.00 80.38 106 GLY A O 1
ATOM 813 N N . ILE A 1 107 ? 30.329 1.650 -49.405 1.00 78.69 107 ILE A N 1
ATOM 814 C CA . ILE A 1 107 ? 29.348 0.983 -50.282 1.00 78.69 107 ILE A CA 1
ATOM 815 C C . ILE A 1 107 ? 29.859 0.930 -51.724 1.00 78.69 107 ILE A C 1
ATOM 817 O O . ILE A 1 107 ? 29.707 -0.098 -52.391 1.00 78.69 107 ILE A O 1
ATOM 821 N N . TRP A 1 108 ? 30.449 2.023 -52.209 1.00 83.56 108 TRP A N 1
ATOM 822 C CA . TRP A 1 108 ? 31.022 2.095 -53.547 1.00 83.56 108 TRP A CA 1
ATOM 823 C C . TRP A 1 108 ? 32.136 1.059 -53.753 1.00 83.56 108 TRP A C 1
ATOM 825 O O . TRP A 1 108 ? 32.060 0.284 -54.707 1.00 83.56 108 TRP A O 1
ATOM 835 N N . ASP A 1 109 ? 33.090 0.966 -52.824 1.00 80.81 109 ASP A N 1
ATOM 836 C CA . ASP A 1 109 ? 34.200 0.004 -52.875 1.00 80.81 109 ASP A CA 1
ATOM 837 C C . ASP A 1 109 ? 33.692 -1.449 -52.907 1.00 80.81 109 ASP A C 1
ATOM 839 O O . ASP A 1 109 ? 34.185 -2.287 -53.667 1.00 80.81 109 ASP A O 1
ATOM 843 N N . VAL A 1 110 ? 32.651 -1.758 -52.121 1.00 77.06 110 VAL A N 1
ATOM 844 C CA . VAL A 1 110 ? 31.998 -3.079 -52.140 1.00 77.06 110 VAL A CA 1
ATOM 845 C C . VAL A 1 110 ? 31.347 -3.352 -53.497 1.00 77.06 110 VAL A C 1
ATOM 847 O O . VAL A 1 110 ? 31.461 -4.466 -54.017 1.00 77.06 110 VAL A O 1
ATOM 850 N N . CYS A 1 111 ? 30.681 -2.358 -54.091 1.00 81.44 111 CYS A N 1
ATOM 851 C CA . CYS A 1 111 ? 30.088 -2.498 -55.421 1.00 81.44 111 CYS A CA 1
ATOM 852 C C . CYS A 1 111 ? 31.160 -2.767 -56.486 1.00 81.44 111 CYS A C 1
ATOM 854 O O . CYS A 1 111 ? 30.984 -3.677 -57.295 1.00 81.44 111 CYS A O 1
ATOM 856 N N . GLU A 1 112 ? 32.277 -2.039 -56.454 1.00 83.38 112 GLU A N 1
ATOM 857 C CA . GLU A 1 112 ? 33.404 -2.235 -57.375 1.00 83.38 112 GLU A CA 1
ATOM 858 C C . GLU A 1 112 ? 34.025 -3.632 -57.219 1.00 83.38 112 GLU A C 1
ATOM 860 O O . GLU A 1 112 ? 34.253 -4.338 -58.208 1.00 83.38 112 GLU A O 1
ATOM 865 N N . ALA A 1 113 ? 34.213 -4.095 -55.979 1.00 78.88 113 ALA A N 1
ATOM 866 C CA . ALA A 1 113 ? 34.685 -5.449 -55.707 1.00 78.88 113 ALA A CA 1
ATOM 867 C C . ALA A 1 113 ? 33.720 -6.515 -56.256 1.00 78.88 113 ALA A C 1
ATOM 869 O O . ALA A 1 113 ? 34.161 -7.501 -56.849 1.00 78.88 113 ALA A O 1
ATOM 870 N N . CYS A 1 114 ? 32.405 -6.321 -56.112 1.00 77.38 114 CYS A N 1
ATOM 871 C CA . CYS A 1 114 ? 31.402 -7.234 -56.667 1.00 77.38 114 CYS A CA 1
ATOM 872 C C . CYS A 1 114 ? 31.435 -7.265 -58.203 1.00 77.38 114 CYS A C 1
ATOM 874 O O . CYS A 1 114 ? 31.390 -8.346 -58.799 1.00 77.38 114 CYS A O 1
ATOM 876 N N . GLU A 1 115 ? 31.566 -6.108 -58.852 1.00 82.75 115 GLU A N 1
ATOM 877 C CA . GLU A 1 115 ? 31.702 -6.016 -60.310 1.00 82.75 115 GLU A CA 1
ATOM 878 C C . GLU A 1 115 ? 32.967 -6.749 -60.792 1.00 82.75 115 GLU A C 1
ATOM 880 O O . GLU A 1 115 ? 32.897 -7.560 -61.720 1.00 82.75 115 GLU A O 1
ATOM 885 N N . ALA A 1 116 ? 34.098 -6.585 -60.095 1.00 80.31 116 ALA A N 1
ATOM 886 C CA . ALA A 1 116 ? 35.342 -7.307 -60.385 1.00 80.31 116 ALA A CA 1
ATOM 887 C C . ALA A 1 116 ? 35.212 -8.837 -60.224 1.00 80.31 116 ALA A C 1
ATOM 889 O O . ALA A 1 116 ? 35.927 -9.613 -60.871 1.00 80.31 116 ALA A O 1
ATOM 890 N N . LEU A 1 117 ? 34.280 -9.295 -59.385 1.00 77.44 117 LEU A N 1
ATOM 891 C CA . LEU A 1 117 ? 33.958 -10.712 -59.217 1.00 77.44 117 LEU A CA 1
ATOM 892 C C . LEU A 1 117 ? 33.035 -11.266 -60.309 1.00 77.44 117 LEU A C 1
ATOM 894 O O . LEU A 1 117 ? 32.876 -12.487 -60.383 1.00 77.44 117 LEU A O 1
ATOM 898 N N . GLY A 1 118 ? 32.504 -10.413 -61.186 1.00 80.94 118 GLY A N 1
ATOM 899 C CA . GLY A 1 118 ? 31.609 -10.790 -62.278 1.00 80.94 118 GLY A CA 1
ATOM 900 C C . GLY A 1 118 ? 30.123 -10.703 -61.926 1.00 80.94 118 GLY A C 1
ATOM 901 O O . GLY A 1 118 ? 29.296 -11.219 -62.682 1.00 80.94 118 GLY A O 1
ATOM 902 N N . PHE A 1 119 ? 29.757 -10.063 -60.809 1.00 77.75 119 PHE A N 1
ATOM 903 C CA . PHE A 1 119 ? 28.362 -9.714 -60.541 1.00 77.75 119 PHE A CA 1
ATOM 904 C C . PHE A 1 119 ? 27.972 -8.523 -61.427 1.00 77.75 119 PHE A C 1
ATOM 906 O O . PHE A 1 119 ? 28.217 -7.369 -61.093 1.00 77.75 119 PHE A O 1
ATOM 913 N N . GLU A 1 120 ? 27.386 -8.797 -62.593 1.00 72.75 120 GLU A N 1
ATOM 914 C CA . GLU A 1 120 ? 26.877 -7.753 -63.488 1.00 72.75 120 GLU A CA 1
ATOM 915 C C . GLU A 1 120 ? 25.756 -6.949 -62.812 1.00 72.75 120 GLU A C 1
ATOM 917 O O . GLU A 1 120 ? 24.732 -7.505 -62.394 1.00 72.75 120 GLU A O 1
ATOM 922 N N . LYS A 1 121 ? 25.917 -5.621 -62.773 1.00 69.81 121 LYS A N 1
ATOM 923 C CA . LYS A 1 121 ? 24.878 -4.666 -62.372 1.00 69.81 121 LYS A CA 1
ATOM 924 C C . LYS A 1 121 ? 23.619 -4.899 -63.219 1.00 69.81 121 LYS A C 1
ATOM 926 O O . LYS A 1 121 ? 23.566 -4.543 -64.391 1.00 69.81 121 LYS A O 1
ATOM 931 N N . GLY A 1 122 ? 22.590 -5.508 -62.630 1.00 64.88 122 GLY A N 1
ATOM 932 C CA . GLY A 1 122 ? 21.261 -5.600 -63.244 1.00 64.88 122 GLY A CA 1
ATOM 933 C C . GLY A 1 122 ? 20.882 -6.928 -63.904 1.00 64.88 122 GLY A C 1
ATOM 934 O O . GLY A 1 122 ? 19.777 -7.012 -64.448 1.00 64.88 122 GLY A O 1
ATOM 935 N N . LYS A 1 123 ? 21.685 -8.000 -63.807 1.00 62.78 123 LYS A N 1
ATOM 936 C CA . LYS A 1 123 ? 21.164 -9.341 -64.133 1.00 62.78 123 LYS A CA 1
ATOM 937 C C . LYS A 1 123 ? 20.141 -9.755 -63.070 1.00 62.78 123 LYS A C 1
ATOM 939 O O . LYS A 1 123 ? 20.488 -10.260 -62.006 1.00 62.78 123 LYS A O 1
ATOM 944 N N . ARG A 1 124 ? 18.853 -9.515 -63.354 1.00 57.72 124 ARG A N 1
ATOM 945 C CA . ARG A 1 124 ? 17.723 -10.069 -62.593 1.00 57.72 124 ARG A CA 1
ATOM 946 C C . ARG A 1 124 ? 17.947 -11.577 -62.443 1.00 57.72 124 ARG A C 1
ATOM 948 O O . ARG A 1 124 ? 17.770 -12.319 -63.400 1.00 57.72 124 ARG A O 1
ATOM 955 N N . MET A 1 125 ? 18.246 -12.034 -61.229 1.00 54.41 125 MET A N 1
ATOM 956 C CA . MET A 1 125 ? 18.293 -13.460 -60.858 1.00 54.41 125 MET A CA 1
ATOM 957 C C . MET A 1 125 ? 16.931 -14.176 -61.027 1.00 54.41 125 MET A C 1
ATOM 959 O O . MET A 1 125 ? 16.809 -15.374 -60.788 1.00 54.41 125 MET A O 1
ATOM 963 N N . GLY A 1 126 ? 15.884 -13.456 -61.442 1.00 52.31 126 GLY A N 1
ATOM 964 C CA . GLY A 1 126 ? 14.563 -13.989 -61.755 1.00 52.31 126 GLY A CA 1
ATOM 965 C C . GLY A 1 126 ? 14.479 -14.486 -63.193 1.00 52.31 126 GLY A C 1
ATOM 966 O O . GLY A 1 126 ? 13.935 -13.801 -64.054 1.00 52.31 126 GLY A O 1
ATOM 967 N N . GLY A 1 127 ? 15.012 -15.676 -63.446 1.00 53.34 127 GLY A N 1
ATOM 968 C CA . GLY A 1 127 ? 14.858 -16.359 -64.725 1.00 53.34 127 GLY A CA 1
ATOM 969 C C . GLY A 1 127 ? 15.799 -17.543 -64.817 1.00 53.34 127 GLY A C 1
ATOM 970 O O . GLY A 1 127 ? 16.919 -17.411 -65.298 1.00 53.34 127 GLY A O 1
ATOM 971 N N . ARG A 1 128 ? 15.351 -18.706 -64.336 1.00 59.03 128 ARG A N 1
ATOM 972 C CA . ARG A 1 128 ? 16.054 -19.985 -64.490 1.00 59.03 128 ARG A CA 1
ATOM 973 C C . ARG A 1 128 ? 15.989 -20.414 -65.960 1.00 59.03 128 ARG A C 1
ATOM 975 O O . ARG A 1 128 ? 15.257 -21.330 -66.315 1.00 59.03 128 ARG A O 1
ATOM 982 N N . SER A 1 129 ? 16.709 -19.711 -66.825 1.00 55.78 129 SER A N 1
ATOM 983 C CA . SER A 1 129 ? 16.870 -20.092 -68.221 1.00 55.78 129 SER A CA 1
ATOM 984 C C . SER A 1 129 ? 17.853 -21.254 -68.278 1.00 55.78 129 SER A C 1
ATOM 986 O O . SER A 1 129 ? 19.037 -21.105 -67.985 1.00 55.78 129 SER A O 1
ATOM 988 N N . ALA A 1 130 ? 17.334 -22.430 -68.616 1.00 54.97 130 ALA A N 1
ATOM 989 C CA . ALA A 1 130 ? 18.109 -23.632 -68.869 1.00 54.97 130 ALA A CA 1
ATOM 990 C C . ALA A 1 130 ? 18.916 -23.463 -70.167 1.00 54.97 130 ALA A C 1
ATOM 992 O O . ALA A 1 130 ? 18.478 -23.882 -71.235 1.00 54.97 130 ALA A O 1
ATOM 993 N N . SER A 1 131 ? 20.084 -22.823 -70.104 1.00 53.03 131 SER A N 1
ATOM 994 C CA . SER A 1 131 ? 21.053 -22.903 -71.198 1.00 53.03 131 SER A CA 1
ATOM 995 C C . SER A 1 131 ? 21.970 -24.098 -70.957 1.00 53.03 131 SER A C 1
ATOM 997 O O . SER A 1 131 ? 22.833 -24.066 -70.080 1.00 53.03 131 SER A O 1
ATOM 999 N N . ALA A 1 132 ? 21.755 -25.152 -71.741 1.00 54.91 132 ALA A N 1
ATOM 1000 C CA . ALA A 1 132 ? 22.639 -26.300 -71.873 1.00 54.91 132 ALA A CA 1
ATOM 1001 C C . ALA A 1 132 ? 23.927 -25.878 -72.603 1.00 54.91 132 ALA A C 1
ATOM 1003 O O . ALA A 1 132 ? 24.074 -26.055 -73.808 1.00 54.91 132 ALA A O 1
ATOM 1004 N N . GLY A 1 133 ? 24.837 -25.250 -71.868 1.00 58.75 133 GLY A N 1
ATOM 1005 C CA . GLY A 1 133 ? 26.235 -25.085 -72.240 1.00 58.75 133 GLY A CA 1
ATOM 1006 C C . GLY A 1 133 ? 27.053 -25.505 -71.032 1.00 58.75 133 GLY A C 1
ATOM 1007 O O . GLY A 1 133 ? 26.779 -25.023 -69.933 1.00 58.75 133 GLY A O 1
ATOM 1008 N N . GLU A 1 134 ? 27.974 -26.454 -71.208 1.00 58.12 134 GLU A N 1
ATOM 1009 C CA . GLU A 1 134 ? 28.775 -26.996 -70.109 1.00 58.12 134 GLU A CA 1
ATOM 1010 C C . GLU A 1 134 ? 29.395 -25.855 -69.289 1.00 58.12 134 GLU A C 1
ATOM 1012 O O . GLU A 1 134 ? 30.117 -25.018 -69.848 1.00 58.12 134 GLU A O 1
ATOM 1017 N N . PRO A 1 135 ? 29.103 -25.773 -67.978 1.00 58.19 135 PRO A N 1
ATOM 1018 C CA . PRO A 1 135 ? 29.687 -24.754 -67.130 1.00 58.19 135 PRO A CA 1
ATOM 1019 C C . PRO A 1 135 ? 31.192 -24.993 -67.106 1.00 58.19 135 PRO A C 1
ATOM 1021 O O . PRO A 1 135 ? 31.671 -25.988 -66.563 1.00 58.19 135 PRO A O 1
ATOM 1024 N N . LYS A 1 136 ? 31.939 -24.081 -67.729 1.00 66.00 136 LYS A N 1
ATOM 1025 C CA . LYS A 1 136 ? 33.397 -24.067 -67.682 1.00 66.00 136 LYS A CA 1
ATOM 1026 C C . LYS A 1 136 ? 33.781 -23.928 -66.213 1.00 66.00 136 LYS A C 1
ATOM 1028 O O . LYS A 1 136 ? 33.616 -22.850 -65.646 1.00 66.00 136 LYS A O 1
ATOM 1033 N N . VAL A 1 137 ? 34.178 -25.046 -65.602 1.00 66.75 137 VAL A N 1
ATOM 1034 C CA . VAL A 1 137 ? 34.460 -25.150 -64.169 1.00 66.75 137 VAL A CA 1
ATOM 1035 C C . VAL A 1 137 ? 35.472 -24.060 -63.828 1.00 66.75 137 VAL A C 1
ATOM 1037 O O . VAL A 1 137 ? 36.593 -24.104 -64.344 1.00 66.75 137 VAL A O 1
ATOM 1040 N N . PRO A 1 138 ? 35.082 -23.039 -63.043 1.00 60.53 138 PRO A N 1
ATOM 1041 C CA . PRO A 1 138 ? 36.021 -22.026 -62.609 1.00 60.53 138 PRO A CA 1
ATOM 1042 C C . PRO A 1 138 ? 37.122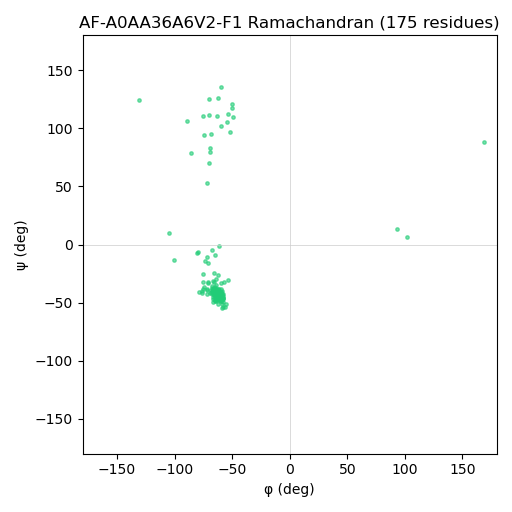 -22.725 -61.824 1.00 60.53 138 PRO A C 1
ATOM 1044 O O . PRO A 1 138 ? 36.826 -23.587 -60.997 1.00 60.53 138 PRO A O 1
ATOM 1047 N N . ASP A 1 139 ? 38.373 -22.363 -62.091 1.00 68.62 139 ASP A N 1
ATOM 1048 C CA . ASP A 1 139 ? 39.514 -22.874 -61.341 1.00 68.62 139 ASP A CA 1
ATOM 1049 C C . ASP A 1 139 ? 39.239 -22.715 -59.828 1.00 68.62 139 ASP A C 1
ATOM 1051 O O . ASP A 1 139 ? 39.055 -21.579 -59.363 1.00 68.62 139 ASP A O 1
ATOM 1055 N N . PRO A 1 140 ? 39.174 -23.817 -59.054 1.00 65.69 140 PRO A N 1
ATOM 1056 C CA . PRO A 1 140 ? 38.885 -23.778 -57.622 1.00 65.69 140 PRO A CA 1
ATOM 1057 C C . PRO A 1 140 ? 39.817 -22.831 -56.855 1.00 65.69 140 PRO A C 1
ATOM 1059 O O . PRO A 1 140 ? 39.393 -22.186 -55.891 1.00 65.69 140 PRO A O 1
ATOM 1062 N N . GLY A 1 141 ? 41.064 -22.672 -57.324 1.00 69.06 141 GLY A N 1
ATOM 1063 C CA . GLY A 1 141 ? 42.035 -21.747 -56.738 1.00 69.06 141 GLY A CA 1
ATOM 1064 C C . GLY A 1 141 ? 41.659 -20.269 -56.903 1.00 69.06 141 GLY A C 1
ATOM 1065 O O . GLY A 1 141 ? 41.941 -19.451 -56.022 1.00 69.06 141 GLY A O 1
ATOM 1066 N N . CYS A 1 142 ? 40.971 -19.911 -57.990 1.00 62.94 142 CYS A N 1
ATOM 1067 C CA . CYS A 1 142 ? 40.484 -18.551 -58.213 1.00 62.94 142 CYS A CA 1
ATOM 1068 C C . CYS A 1 142 ? 39.258 -18.212 -57.357 1.00 62.94 142 CYS A C 1
ATOM 1070 O O . CYS A 1 142 ? 39.115 -17.057 -56.958 1.00 62.94 142 CYS A O 1
ATOM 1072 N N . VAL A 1 143 ? 38.390 -19.183 -57.060 1.00 58.59 143 VAL A N 1
ATOM 1073 C CA . VAL A 1 143 ? 37.190 -18.967 -56.229 1.00 58.59 143 VAL A CA 1
ATOM 1074 C C . VAL A 1 143 ? 37.575 -18.769 -54.760 1.00 58.59 143 VAL A C 1
ATOM 1076 O O . VAL A 1 143 ? 37.088 -17.834 -54.124 1.00 58.59 143 VAL A O 1
ATOM 1079 N N . ALA A 1 144 ? 38.519 -19.567 -54.250 1.00 65.25 144 ALA A N 1
ATOM 1080 C CA . ALA A 1 144 ? 39.001 -19.455 -52.872 1.00 65.25 144 ALA A CA 1
ATOM 1081 C C . ALA A 1 144 ? 39.652 -18.087 -52.581 1.00 65.25 144 ALA A C 1
ATOM 1083 O O . ALA A 1 144 ? 39.282 -17.416 -51.621 1.00 65.25 144 ALA A O 1
ATOM 1084 N N . ARG A 1 145 ? 40.543 -17.608 -53.465 1.00 68.19 145 ARG A N 1
ATOM 1085 C CA . ARG A 1 145 ? 41.211 -16.297 -53.301 1.00 68.19 145 ARG A CA 1
ATOM 1086 C C . ARG A 1 145 ? 40.260 -15.101 -53.397 1.00 68.19 145 ARG A C 1
ATOM 1088 O O . ARG A 1 145 ? 40.573 -14.017 -52.911 1.00 68.19 145 ARG A O 1
ATOM 1095 N N . ARG A 1 146 ? 39.125 -15.268 -54.076 1.00 65.12 146 ARG A N 1
ATOM 1096 C CA . ARG A 1 146 ? 38.104 -14.225 -54.230 1.00 65.12 146 ARG A CA 1
ATOM 1097 C C . ARG A 1 146 ? 37.231 -14.103 -52.983 1.00 65.12 146 ARG A C 1
ATOM 1099 O O . ARG A 1 146 ? 36.965 -12.982 -52.566 1.00 65.12 146 ARG A O 1
ATOM 1106 N N . ALA A 1 147 ? 36.849 -15.227 -52.377 1.00 66.75 147 ALA A N 1
ATOM 1107 C CA . ALA A 1 147 ? 36.096 -15.241 -51.123 1.00 66.75 147 ALA A CA 1
ATOM 1108 C C . ALA A 1 147 ? 36.875 -14.562 -49.983 1.00 66.75 147 ALA A C 1
ATOM 1110 O O . ALA A 1 147 ? 36.321 -13.725 -49.281 1.00 66.75 147 ALA A O 1
ATOM 1111 N N . GLU A 1 148 ? 38.177 -14.833 -49.878 1.00 73.94 148 GLU A N 1
ATOM 1112 C CA . GLU A 1 148 ? 39.048 -14.253 -48.847 1.00 73.94 148 GLU A CA 1
ATOM 1113 C C . GLU A 1 148 ? 39.152 -12.719 -48.949 1.00 73.94 148 GLU A C 1
ATOM 1115 O O . GLU A 1 148 ? 39.084 -12.018 -47.943 1.00 73.94 148 GLU A O 1
ATOM 1120 N N . LYS A 1 149 ? 39.226 -12.161 -50.167 1.00 69.38 149 LYS A N 1
ATOM 1121 C CA . LYS A 1 149 ? 39.235 -10.699 -50.361 1.00 69.38 149 LYS A CA 1
ATOM 1122 C C . LYS A 1 149 ? 37.921 -10.026 -49.964 1.00 69.38 149 LYS A C 1
ATOM 1124 O O . LYS A 1 149 ? 37.958 -8.921 -49.429 1.00 69.38 149 LYS A O 1
ATOM 1129 N N . VAL A 1 150 ? 36.781 -10.663 -50.239 1.00 67.50 150 VAL A N 1
ATOM 1130 C CA . VAL A 1 150 ? 35.462 -10.131 -49.853 1.00 67.50 150 VAL A CA 1
ATOM 1131 C C . VAL A 1 150 ? 35.311 -10.144 -48.339 1.00 67.50 150 VAL A C 1
ATOM 1133 O O . VAL A 1 150 ? 34.863 -9.157 -47.767 1.00 67.50 150 VAL A O 1
ATOM 1136 N N . ASP A 1 151 ? 35.739 -11.224 -47.692 1.00 75.06 151 ASP A N 1
ATOM 1137 C CA . ASP A 1 151 ? 35.634 -11.378 -46.242 1.00 75.06 151 ASP A CA 1
ATOM 1138 C C . ASP A 1 151 ? 36.506 -10.354 -45.496 1.00 75.06 151 ASP A C 1
ATOM 1140 O O . ASP A 1 151 ? 36.055 -9.722 -44.540 1.00 75.06 151 ASP A O 1
ATOM 1144 N N . VAL A 1 152 ? 37.718 -10.084 -46.000 1.00 77.94 152 VAL A N 1
ATOM 1145 C CA . VAL A 1 152 ? 38.602 -9.025 -45.479 1.00 77.94 152 VAL A CA 1
ATOM 1146 C C . VAL A 1 152 ? 38.002 -7.631 -45.686 1.00 77.94 152 VAL A C 1
ATOM 1148 O O . VAL A 1 152 ? 38.035 -6.814 -44.767 1.00 77.94 152 VAL A O 1
ATOM 1151 N N . ALA A 1 153 ? 37.424 -7.349 -46.858 1.00 70.00 153 ALA A N 1
ATOM 1152 C CA . ALA A 1 153 ? 36.800 -6.054 -47.133 1.00 70.00 153 ALA A CA 1
ATOM 1153 C C . ALA A 1 153 ? 35.558 -5.814 -46.256 1.00 70.00 153 ALA A C 1
ATOM 1155 O O . ALA A 1 153 ? 35.403 -4.729 -45.699 1.00 70.00 153 ALA A O 1
ATOM 1156 N N . LEU A 1 154 ? 34.706 -6.828 -46.075 1.00 71.62 154 LEU A N 1
ATOM 1157 C CA . LEU A 1 154 ? 33.529 -6.753 -45.203 1.00 71.62 154 LEU A CA 1
ATOM 1158 C C . LEU A 1 154 ? 33.911 -6.648 -43.724 1.00 71.62 154 LEU A C 1
ATOM 1160 O O . LEU A 1 154 ? 33.293 -5.874 -42.994 1.00 71.62 154 LEU A O 1
ATOM 1164 N N . SER A 1 155 ? 34.942 -7.376 -43.291 1.00 75.31 155 SER A N 1
ATOM 1165 C CA . SER A 1 155 ? 35.463 -7.287 -41.922 1.00 75.31 155 SER A CA 1
ATOM 1166 C C . SER A 1 155 ? 36.056 -5.907 -41.646 1.00 75.31 155 SER A C 1
ATOM 1168 O O . SER A 1 155 ? 35.738 -5.299 -40.627 1.00 75.31 155 SER A O 1
ATOM 1170 N N . SER A 1 156 ? 36.835 -5.362 -42.586 1.00 75.88 156 SER A N 1
ATOM 1171 C CA . SER A 1 156 ? 37.382 -4.007 -42.486 1.00 75.88 156 SER A CA 1
ATOM 1172 C C . SER A 1 156 ? 36.276 -2.947 -42.493 1.00 75.88 156 SER A C 1
ATOM 1174 O O . SER A 1 156 ? 36.323 -2.013 -41.694 1.00 75.88 156 SER A O 1
ATOM 1176 N N . LEU A 1 157 ? 35.234 -3.116 -43.316 1.00 70.00 157 LEU A N 1
ATOM 1177 C CA . LEU A 1 157 ? 34.049 -2.259 -43.295 1.00 70.00 157 LEU A CA 1
ATOM 1178 C C . LEU A 1 157 ? 33.388 -2.303 -41.908 1.00 70.00 157 LEU A C 1
ATOM 1180 O O . LEU A 1 157 ? 33.241 -1.266 -41.267 1.00 70.00 157 LEU A O 1
ATOM 1184 N N . ALA A 1 158 ? 33.058 -3.489 -41.396 1.00 70.50 158 ALA A N 1
ATOM 1185 C CA . ALA A 1 158 ? 32.440 -3.639 -40.081 1.00 70.50 158 ALA A CA 1
ATOM 1186 C C . ALA A 1 158 ? 33.286 -2.980 -38.977 1.00 70.50 158 ALA A C 1
ATOM 1188 O O . ALA A 1 158 ? 32.782 -2.141 -38.234 1.00 70.50 158 ALA A O 1
ATOM 1189 N N . GLU A 1 159 ? 34.578 -3.282 -38.907 1.00 74.81 159 GLU A N 1
ATOM 1190 C CA . GLU A 1 159 ? 35.467 -2.759 -37.868 1.00 74.81 159 GLU A CA 1
ATOM 1191 C C . GLU A 1 159 ? 35.577 -1.224 -37.917 1.00 74.81 159 GLU A C 1
ATOM 1193 O O . GLU A 1 159 ? 35.443 -0.553 -36.891 1.00 74.81 159 GLU A O 1
ATOM 1198 N N . THR A 1 160 ? 35.699 -0.640 -39.114 1.00 69.06 160 THR A N 1
ATOM 1199 C CA . THR A 1 160 ? 35.822 0.819 -39.275 1.00 69.06 160 THR A CA 1
ATOM 1200 C C . THR A 1 160 ? 34.506 1.551 -38.980 1.00 69.06 160 THR A C 1
ATOM 1202 O O . THR A 1 160 ? 34.521 2.625 -38.368 1.00 69.06 160 THR A O 1
ATOM 1205 N N . TYR A 1 161 ? 33.358 0.983 -39.371 1.00 64.31 161 TYR A N 1
ATOM 1206 C CA . TYR A 1 161 ? 32.045 1.595 -39.126 1.00 64.31 161 TYR A CA 1
ATOM 1207 C C . TYR A 1 161 ? 31.578 1.440 -37.691 1.00 64.31 161 TYR A C 1
ATOM 1209 O O . TYR A 1 161 ? 31.041 2.402 -37.150 1.00 64.31 161 TYR A O 1
ATOM 1217 N N . PHE A 1 162 ? 31.795 0.287 -37.055 1.00 64.50 162 PHE A N 1
ATOM 1218 C CA . PHE A 1 162 ? 31.400 0.101 -35.661 1.00 64.50 162 PHE A CA 1
ATOM 1219 C C . PHE A 1 162 ? 32.230 0.991 -34.735 1.00 64.50 162 PHE A C 1
ATOM 1221 O O . PHE A 1 162 ? 31.650 1.695 -33.911 1.00 64.50 162 PHE A O 1
ATOM 1228 N N . VAL A 1 163 ? 33.553 1.067 -34.918 1.00 65.56 163 VAL A N 1
ATOM 1229 C CA . VAL A 1 163 ? 34.401 1.973 -34.121 1.00 65.56 163 VAL A CA 1
ATOM 1230 C C . VAL A 1 163 ? 34.031 3.442 -34.375 1.00 65.56 163 VAL A C 1
ATOM 1232 O O . VAL A 1 163 ? 33.900 4.212 -33.426 1.00 65.56 163 VAL A O 1
ATOM 1235 N N . GLY A 1 164 ? 33.758 3.825 -35.628 1.00 61.88 164 GLY A N 1
ATOM 1236 C CA . GLY A 1 164 ? 33.290 5.174 -35.971 1.00 61.88 164 GLY A CA 1
ATOM 1237 C C . GLY A 1 164 ? 31.910 5.525 -35.399 1.00 61.88 164 GLY A C 1
ATOM 1238 O O . GLY A 1 164 ? 31.705 6.655 -34.961 1.00 61.88 164 GLY A O 1
ATOM 1239 N N . LEU A 1 165 ? 30.984 4.564 -35.347 1.00 59.69 165 LEU A N 1
ATOM 1240 C CA . LEU A 1 165 ? 29.656 4.700 -34.736 1.00 59.69 165 LEU A CA 1
ATOM 1241 C C . LEU A 1 165 ? 29.731 4.908 -33.221 1.00 59.69 165 LEU A C 1
ATOM 1243 O O . LEU A 1 165 ? 28.978 5.717 -32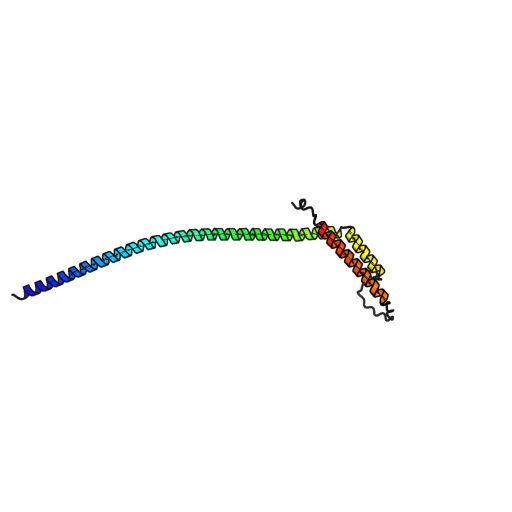.685 1.00 59.69 165 LEU A O 1
ATOM 1247 N N . PHE A 1 166 ? 30.659 4.231 -32.537 1.00 58.38 166 PHE A N 1
ATOM 1248 C CA . PHE A 1 166 ? 30.908 4.469 -31.113 1.00 58.38 166 PHE A CA 1
ATOM 1249 C C . PHE A 1 166 ? 31.583 5.826 -30.859 1.00 58.38 166 PHE A C 1
ATOM 1251 O O . PHE A 1 166 ? 31.275 6.474 -29.861 1.00 58.38 166 PHE A O 1
ATOM 1258 N N . CYS A 1 167 ? 32.432 6.308 -31.774 1.00 61.56 167 CYS A N 1
ATOM 1259 C CA . CYS A 1 167 ? 33.020 7.652 -31.694 1.00 61.56 167 CYS A CA 1
ATOM 1260 C C . CYS A 1 167 ? 32.035 8.781 -32.059 1.00 61.56 167 CYS A C 1
ATOM 1262 O O . CYS A 1 167 ? 32.168 9.885 -31.543 1.00 61.56 167 CYS A O 1
ATOM 1264 N N . LEU A 1 168 ? 31.003 8.514 -32.870 1.00 54.88 168 LEU A N 1
ATOM 1265 C CA . LEU A 1 168 ? 29.867 9.427 -33.096 1.00 54.88 168 LEU A CA 1
ATOM 1266 C C . LEU A 1 168 ? 28.983 9.607 -31.845 1.00 54.88 168 LEU A C 1
ATOM 1268 O O . LEU A 1 168 ? 28.070 10.429 -31.860 1.00 54.88 168 LEU A O 1
ATOM 1272 N N . GLY A 1 169 ? 29.264 8.865 -30.767 1.00 49.78 169 GLY A N 1
ATOM 1273 C CA . GLY A 1 169 ? 28.672 9.029 -29.441 1.00 49.78 169 GLY A CA 1
ATOM 1274 C C . GLY A 1 169 ? 29.004 10.355 -28.741 1.00 49.78 169 GLY A C 1
ATOM 1275 O O . GLY A 1 169 ? 28.331 10.675 -27.764 1.00 49.78 169 GLY A O 1
ATOM 1276 N N . GLU A 1 170 ? 29.927 11.176 -29.264 1.00 53.16 170 GLU A N 1
ATOM 1277 C CA . GLU A 1 170 ? 29.925 12.637 -29.037 1.00 53.16 170 GLU A CA 1
ATOM 1278 C C . GLU A 1 170 ? 28.771 13.292 -29.827 1.00 53.16 170 GLU A C 1
ATOM 1280 O O . GLU A 1 170 ? 28.935 14.210 -30.629 1.00 53.16 170 GLU A O 1
ATOM 1285 N N . LEU A 1 171 ? 27.557 12.776 -29.640 1.00 54.03 171 LEU A N 1
ATOM 1286 C CA . LEU A 1 171 ? 26.341 13.478 -30.008 1.00 54.03 171 LEU A CA 1
ATOM 1287 C C . LEU A 1 171 ? 26.216 14.634 -29.024 1.00 54.03 171 LEU A C 1
ATOM 1289 O O . LEU A 1 171 ? 26.008 14.412 -27.837 1.00 54.03 171 LEU A O 1
ATOM 1293 N N . ASP A 1 172 ? 26.384 15.851 -29.525 1.00 56.09 172 ASP A N 1
ATOM 1294 C CA . ASP A 1 172 ? 26.105 17.089 -28.809 1.00 56.09 172 ASP A CA 1
ATOM 1295 C C . ASP A 1 172 ? 24.676 17.044 -28.231 1.00 56.09 172 ASP A C 1
ATOM 1297 O O . ASP A 1 172 ? 23.680 17.236 -28.935 1.00 56.09 172 ASP A O 1
ATOM 1301 N N . TYR A 1 173 ? 24.570 16.679 -26.952 1.00 54.72 173 TYR A N 1
ATOM 1302 C CA . TYR A 1 173 ? 23.297 16.529 -26.247 1.00 54.72 173 TYR A CA 1
ATOM 1303 C C . TYR A 1 173 ? 22.639 17.887 -25.961 1.00 54.72 173 TYR A C 1
ATOM 1305 O O . TYR A 1 173 ? 21.458 17.916 -25.605 1.00 54.72 173 TYR A O 1
ATOM 1313 N N . ASP A 1 174 ? 23.351 19.003 -26.160 1.00 64.56 174 ASP A N 1
ATOM 1314 C CA . ASP A 1 174 ? 22.830 20.349 -25.906 1.00 64.56 174 ASP A CA 1
ATOM 1315 C C . ASP A 1 174 ? 21.769 20.781 -26.939 1.00 64.56 174 ASP A C 1
ATOM 1317 O O . ASP A 1 174 ? 20.980 21.687 -26.670 1.00 64.56 174 ASP A O 1
ATOM 1321 N N . GLY A 1 175 ? 21.663 20.092 -28.083 1.00 58.03 175 GLY A N 1
ATOM 1322 C CA . GLY A 1 175 ? 20.647 20.358 -29.112 1.00 58.03 175 GLY A CA 1
ATOM 1323 C C . GLY A 1 175 ? 19.245 19.789 -28.840 1.00 58.03 175 GLY A C 1
ATOM 1324 O O . GLY A 1 175 ? 18.327 20.063 -29.612 1.00 58.03 175 GLY A O 1
ATOM 1325 N N . PHE A 1 176 ? 19.059 18.991 -27.781 1.00 55.12 176 PHE A N 1
ATOM 1326 C CA . PHE A 1 176 ? 17.793 18.291 -27.484 1.00 55.12 176 PHE A CA 1
ATOM 1327 C C . PHE A 1 176 ? 16.974 18.910 -26.335 1.00 55.12 176 PHE A C 1
ATOM 1329 O O . PHE A 1 176 ? 16.019 18.283 -25.868 1.00 55.12 176 PHE A O 1
ATOM 1336 N N . ARG A 1 177 ? 17.346 20.104 -25.858 1.00 54.25 177 ARG A N 1
ATOM 1337 C CA . ARG A 1 177 ? 16.675 20.789 -24.743 1.00 54.25 177 ARG A CA 1
ATOM 1338 C C . ARG A 1 177 ? 15.537 21.708 -25.182 1.00 54.25 177 ARG A C 1
ATOM 1340 O O . ARG A 1 177 ? 15.677 22.370 -26.231 1.00 54.25 177 ARG A O 1
#

Solvent-accessible surface area (backbone atoms only — not comparable to full-atom values): 10202 Å² total; per-residue (Å²): 137,75,64,68,66,58,55,55,53,53,52,50,53,52,53,52,53,52,51,51,52,52,52,54,52,50,52,56,50,51,54,50,51,53,52,50,48,56,51,50,55,53,49,50,52,50,51,52,52,49,53,53,53,49,53,53,50,54,53,51,52,56,49,52,54,50,52,52,54,50,52,52,50,53,53,49,51,53,51,51,53,50,51,49,48,50,57,54,48,51,51,52,51,51,52,52,46,67,70,29,68,64,49,52,49,53,54,48,53,52,50,53,53,41,44,78,71,64,54,62,92,78,72,70,86,84,65,92,72,86,70,96,60,85,78,76,75,71,59,67,72,60,55,55,61,49,52,53,53,51,53,52,51,53,49,50,48,51,55,55,50,54,56,48,55,61,61,56,64,77,58,74,68,81,79,76,117

Secondary structure (DSSP, 8-state):
--SHHHHHHHHHHHHHHHHHHHHHHHHHHHHHHHHHHHHHHHHHHHHHHHHHHHHHHHHHHHHHHHHHHHHHHHHHHHHHHHHHHHHHHHHHHHHHHHH-HHHHHHHHHHHHHHHHTT--TT--S-------S------HHHHHHHHHHHHHHHHHHHHHHHHHHHHTT---GGGG-

pLDDT: mean 82.09, std 15.62, range [49.78, 98.69]

Foldseek 3Di:
DPPVVVVVVVVVVVVVVVVVVVVVVVVVVVVVVVVVVVVVVVVVVVVVVVVVVVVVVVVVVVVVVVVVVVVVVVVVVVVVVVVVCCVVVVVVLVVCCVPDPVNVVLVVVLVVLCVVVVPDDDPPPPDPPPDPDPPPPPDPVVVVVSVVVNVVSVVVVCVVVVVVSVVCVPPVPVVVD

Radius of gyration: 52.07 Å; Cα contacts (8 Å, |Δi|>4): 16; chains: 1; bounding box: 95×48×147 Å

Sequence (177 aa):
MRGEASDSEVERQVLVGQNYIVTCEKAALEDQVATLGNRSEQLEDQVSSLVWEKDVLVSKLARCKRQLACARVDGAVARGNLLWMLEKGVVCIIDKVIESAKFANGIWDVCEACEALGFEKGKRMGGRSASAGEPKVPDPGCVARRAEKVDVALSSLAETYFVGLFCLGELDYDGFR

Organism: Lactuca saligna (NCBI:txid75948)

Mean predicted aligned error: 13.37 Å